Protein AF-A0A9E4BWR8-F1 (afdb_monomer)

Secondary structure (DSSP, 8-state):
-PPPP-------HHHHHHHHHHT----------TT----EEEE-TT--EEEES---S----------PPPSS---SGGGSSEEEEEEEEEETTEEEEEEEEE--TTSHHHHTTSS-SSS--EEEEEEESSSSS-B------S-BTTB--SB-B-SS-EEEEEE-TT--STTSEEEEEEEEEEEETTEEE-HHHHHHHHHHHHHHGGG------EEEEEEEEEEEESSSSB-EE-SS-SB-SSS---S----EEETTTTEEE-

pLDDT: mean 75.15, std 17.1, range [26.91, 95.94]

Foldseek 3Di:
DDDDDDDDDDDDPVVVVVVVVVPCPDDDDDPDCVVPDCFDWDADPVGDIDTGNHDPPDDDDDDDDDDDDDLDDDDDPQQQADKAWLEWDDDPQKIKTWIFHADDCPDPCVVVVQFDNDDSTFTFMWMDRPSRDTDGDAPQPDDGPNGSGGTQPDPFPFNYKDQDPPDDLFQRIKTKGKDKFKDKPNHTDDPVVVVVLVVVDVVCPPPDPPPIDIDIWMFMWMWGGNVSRHTDTDPDTPDTDPDDDDDRDYWDQDPVVRDIDD

Nearest PDB structures (foldseek):
  5nop-assembly1_A  TM=3.670E-01  e=1.674E-01  Mojiang virus
  5nop-assembly2_B  TM=3.307E-01  e=2.492E-01  Mojiang virus
  7z31-assembly1_M  TM=2.934E-01  e=3.811E+00  Saccharomyces cerevisiae S288C

Radius of gyration: 27.66 Å; Cα contacts (8 Å, |Δi|>4): 410; chains: 1; bounding box: 60×70×76 Å

Solvent-accessible surface area (backbone atoms only — not comparable to full-atom values): 16259 Å² total; per-residue (Å²): 135,86,86,85,89,86,83,85,82,84,80,69,70,74,63,57,53,55,57,54,66,74,63,68,69,88,76,81,85,86,89,71,65,84,89,60,72,71,43,50,74,49,66,52,98,88,67,55,72,48,76,42,68,55,80,76,92,82,73,93,74,86,78,81,82,77,89,70,80,72,63,74,72,78,86,52,79,82,39,72,28,54,78,44,71,50,19,76,45,79,57,92,74,32,36,40,32,42,29,35,20,33,54,34,70,82,39,70,60,34,67,72,63,79,39,64,66,72,61,87,59,43,42,31,49,34,35,17,73,79,71,56,60,74,47,68,59,74,62,64,64,34,76,53,97,94,36,37,49,31,29,34,63,52,98,60,66,54,40,20,57,34,75,43,94,84,41,50,75,67,37,26,18,38,34,36,23,73,51,65,52,36,25,50,72,88,39,83,47,55,72,65,60,51,52,53,53,50,52,52,43,65,75,43,42,99,81,42,87,71,90,64,53,73,48,73,45,60,28,33,36,39,32,32,9,49,81,73,46,58,64,50,69,53,94,60,63,80,42,66,64,95,68,84,88,72,84,88,60,56,66,46,76,40,79,89,81,71,40,77,48,110

Sequence (262 aa):
MPFELGTTLAFNEDEEKRQMDELQAKTLPALDWHGIWPGYVSHDDEGLYFPQDLPTGIRLAVQQAECSDPVMARQKRWEAGNIHYPSLVKEGDRYRLWYCCFADPEDPWVKAGHVPGKVPGLWCYAESGDGFHWERPELGRVEYDGSKDNKVGSSYGYMNVMRDPNGSDEERYKAIGITAKFEVDGQPVSRAEVLELRAKREAAGDAGEIGANITSQVVVTAGVSADGYSWTHLPEPIMAPPFLLDTQNILTYDADSGKYVI

Mean predicted aligned error: 14.56 Å

Structure (mmCIF, N/CA/C/O backbone):
data_AF-A0A9E4BWR8-F1
#
_entry.id   AF-A0A9E4BWR8-F1
#
loop_
_atom_site.group_PDB
_atom_site.id
_atom_site.type_symbol
_atom_site.label_atom_id
_atom_site.label_alt_id
_atom_site.label_comp_id
_atom_site.label_asym_id
_atom_site.label_entity_id
_atom_site.label_seq_id
_atom_site.pdbx_PDB_ins_code
_atom_site.Cartn_x
_atom_site.Cartn_y
_atom_site.Cartn_z
_atom_site.occupancy
_atom_site.B_iso_or_equiv
_atom_site.auth_seq_id
_atom_site.auth_comp_id
_atom_site.auth_asym_id
_atom_site.auth_atom_id
_atom_site.pdbx_PDB_model_num
ATOM 1 N N . MET A 1 1 ? -2.394 -47.044 -46.360 1.00 32.66 1 MET A N 1
ATOM 2 C CA . MET A 1 1 ? -3.459 -47.513 -45.452 1.00 32.66 1 MET A CA 1
ATOM 3 C C . MET A 1 1 ? -3.487 -46.580 -44.252 1.00 32.66 1 MET A C 1
ATOM 5 O O . MET A 1 1 ? -2.445 -46.475 -43.615 1.00 32.66 1 MET A O 1
ATOM 9 N N . PRO A 1 2 ? -4.580 -45.843 -43.999 1.00 31.80 2 PRO A N 1
ATOM 10 C CA . PRO A 1 2 ? -4.745 -45.058 -42.779 1.00 31.80 2 PRO A CA 1
ATOM 11 C C . PRO A 1 2 ? -5.338 -45.927 -41.655 1.00 31.80 2 PRO A C 1
ATOM 13 O O . PRO A 1 2 ? -6.116 -46.837 -41.925 1.00 31.80 2 PRO A O 1
ATOM 16 N N . PHE A 1 3 ? -4.936 -45.657 -40.412 1.00 26.91 3 PHE A N 1
ATOM 17 C CA . PHE A 1 3 ? -5.485 -46.271 -39.199 1.00 26.91 3 PHE A CA 1
ATOM 18 C C . PHE A 1 3 ? -6.683 -45.444 -38.705 1.00 26.91 3 PHE A C 1
ATOM 20 O O . PHE A 1 3 ? -6.554 -44.233 -38.532 1.00 26.91 3 PHE A O 1
ATOM 27 N N . GLU A 1 4 ? -7.826 -46.096 -38.479 1.00 28.81 4 GLU A N 1
ATOM 28 C CA . GLU A 1 4 ? -9.010 -45.515 -37.835 1.00 28.81 4 GLU A CA 1
ATOM 29 C C . GLU A 1 4 ? -8.928 -45.639 -36.303 1.00 28.81 4 GLU A C 1
ATOM 31 O O . GLU A 1 4 ? -8.517 -46.666 -35.762 1.00 28.81 4 GLU A O 1
ATOM 36 N N . LEU A 1 5 ? -9.353 -44.577 -35.616 1.00 36.59 5 LEU A N 1
ATOM 37 C CA . LEU A 1 5 ? -9.656 -44.527 -34.185 1.00 36.59 5 LEU A CA 1
ATOM 38 C C . LEU A 1 5 ? -11.128 -44.903 -33.979 1.00 36.59 5 LEU A C 1
ATOM 40 O O . LEU A 1 5 ? -11.997 -44.328 -34.631 1.00 36.59 5 LEU A O 1
ATOM 44 N N . GLY A 1 6 ? -11.425 -45.789 -33.029 1.00 30.86 6 GLY A N 1
ATOM 45 C CA . GLY A 1 6 ? -12.809 -46.044 -32.641 1.00 30.86 6 GLY A CA 1
ATOM 46 C C . GLY A 1 6 ? -12.955 -46.852 -31.361 1.00 30.86 6 GLY A C 1
ATOM 47 O O . GLY A 1 6 ? -12.858 -48.073 -31.396 1.00 30.86 6 GLY A O 1
ATOM 48 N N . THR A 1 7 ? -13.249 -46.180 -30.244 1.00 32.38 7 THR A N 1
ATOM 49 C CA . THR A 1 7 ? -14.319 -46.582 -29.308 1.00 32.38 7 THR A CA 1
ATOM 50 C C . THR A 1 7 ? -14.601 -45.443 -28.323 1.00 32.38 7 THR A C 1
ATOM 52 O O . THR A 1 7 ? -13.771 -45.110 -27.483 1.00 32.38 7 THR A O 1
ATOM 55 N N . THR A 1 8 ? -15.780 -44.832 -28.441 1.00 34.94 8 THR A N 1
ATOM 56 C CA . THR A 1 8 ? -16.311 -43.845 -27.492 1.00 34.94 8 THR A CA 1
ATO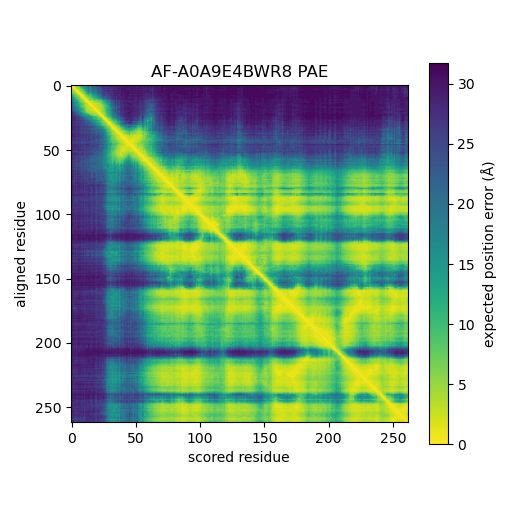M 57 C C . THR A 1 8 ? -17.045 -44.599 -26.382 1.00 34.94 8 THR A C 1
ATOM 59 O O . THR A 1 8 ? -18.037 -45.271 -26.657 1.00 34.94 8 THR A O 1
ATOM 62 N N . LEU A 1 9 ? -16.566 -44.508 -25.139 1.00 35.50 9 LEU A N 1
ATOM 63 C CA . LEU A 1 9 ? -17.342 -44.872 -23.950 1.00 35.50 9 LEU A CA 1
ATOM 64 C C . LEU A 1 9 ? -18.286 -43.703 -23.642 1.00 35.50 9 LEU A C 1
ATOM 66 O O . LEU A 1 9 ? -17.828 -42.599 -23.361 1.00 35.50 9 LEU A O 1
ATOM 70 N N . ALA A 1 10 ? -19.595 -43.928 -23.756 1.00 39.56 10 ALA A N 1
ATOM 71 C CA . 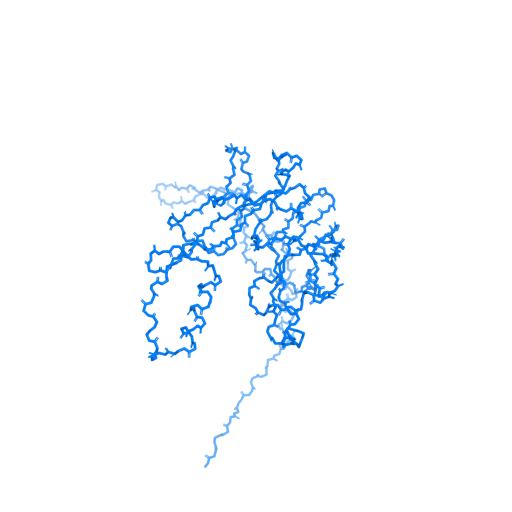ALA A 1 10 ? -20.602 -42.957 -23.346 1.00 39.56 10 ALA A CA 1
ATOM 72 C C . ALA A 1 10 ? -20.732 -42.977 -21.814 1.00 39.56 10 ALA A C 1
ATOM 74 O O . ALA A 1 10 ? -21.011 -44.026 -21.232 1.00 39.56 10 ALA A O 1
ATOM 75 N N . PHE A 1 11 ? -20.510 -41.826 -21.181 1.00 41.00 11 PHE A N 1
ATOM 76 C CA . PHE A 1 11 ? -20.723 -41.597 -19.753 1.00 41.00 11 PHE A CA 1
ATOM 77 C C . PHE A 1 11 ? -22.192 -41.210 -19.519 1.00 41.00 11 PHE A C 1
ATOM 79 O O . PHE A 1 11 ? -22.741 -40.407 -20.272 1.00 41.00 11 PHE A O 1
ATOM 86 N N . ASN A 1 12 ? -22.842 -41.812 -18.519 1.00 49.03 12 ASN A N 1
ATOM 87 C CA . ASN A 1 12 ? -24.249 -41.571 -18.188 1.00 49.03 12 ASN A CA 1
ATOM 88 C C . ASN A 1 12 ? -24.349 -40.581 -17.012 1.00 49.03 12 ASN A C 1
ATOM 90 O O . ASN A 1 12 ? -24.257 -40.979 -15.853 1.00 49.03 12 ASN A O 1
ATOM 94 N N . GLU A 1 13 ? -24.501 -39.294 -17.326 1.00 51.03 13 GLU A N 1
ATOM 95 C CA . GLU A 1 13 ? -24.466 -38.164 -16.376 1.00 51.03 13 GLU A CA 1
ATOM 96 C C . GLU A 1 13 ? -25.600 -38.183 -15.329 1.00 51.03 13 GLU A C 1
ATOM 98 O O . GLU A 1 13 ? -25.461 -37.619 -14.242 1.00 51.03 13 GLU A O 1
ATOM 103 N N . ASP A 1 14 ? -26.716 -38.858 -15.614 1.00 54.72 14 ASP A N 1
ATOM 104 C CA . ASP A 1 14 ? -27.899 -38.846 -14.744 1.00 54.72 14 ASP A CA 1
ATOM 105 C C . ASP A 1 14 ? -27.737 -39.712 -13.480 1.00 54.72 14 ASP A C 1
ATOM 107 O O . ASP A 1 14 ? -28.388 -39.467 -12.459 1.00 54.72 14 ASP A O 1
ATOM 111 N N . GLU A 1 15 ? -26.851 -40.710 -13.513 1.00 47.50 15 GLU A N 1
ATOM 112 C CA . GLU A 1 15 ? -26.646 -41.642 -12.397 1.00 47.50 15 GLU A CA 1
ATOM 113 C C . GLU A 1 15 ? -25.671 -41.086 -11.342 1.00 47.50 15 GLU A C 1
ATOM 115 O O . GLU A 1 15 ? -25.886 -41.273 -10.141 1.00 47.50 15 GLU A O 1
ATOM 120 N N . GLU A 1 16 ? -24.675 -40.296 -11.760 1.00 53.94 16 GLU A N 1
ATOM 121 C CA . GLU A 1 16 ? -23.784 -39.556 -10.850 1.00 53.94 16 GLU A CA 1
ATOM 122 C C . GLU A 1 16 ? -24.519 -38.430 -10.118 1.00 53.94 16 GLU A C 1
ATOM 124 O O . GLU A 1 16 ? -24.315 -38.220 -8.919 1.00 53.94 16 GLU A O 1
ATOM 129 N N . LYS A 1 17 ? -25.426 -37.733 -10.812 1.00 51.09 17 LYS A N 1
ATOM 130 C CA . LYS A 1 17 ? -26.176 -36.613 -10.233 1.00 51.09 17 LYS A CA 1
ATOM 131 C C . LYS A 1 17 ? -27.045 -37.055 -9.054 1.00 51.09 17 LYS A C 1
ATOM 133 O O . LYS A 1 17 ? -27.102 -36.381 -8.030 1.00 51.09 17 LYS A O 1
ATOM 138 N N . ARG A 1 18 ? -27.649 -38.242 -9.160 1.00 50.62 18 ARG A N 1
ATOM 139 C CA . ARG A 1 18 ? -28.469 -38.830 -8.095 1.00 50.62 18 ARG A CA 1
ATOM 140 C C . ARG A 1 18 ? -27.644 -39.285 -6.884 1.00 50.62 18 ARG A C 1
ATOM 142 O O . ARG A 1 18 ? -28.099 -39.112 -5.758 1.00 50.62 18 ARG A O 1
ATOM 149 N N . GLN A 1 19 ? -26.435 -39.819 -7.090 1.00 47.84 19 GLN A N 1
ATOM 150 C CA . GLN A 1 19 ? -25.522 -40.154 -5.984 1.00 47.84 19 GLN A CA 1
ATOM 151 C C . GLN A 1 19 ? -24.993 -38.905 -5.265 1.00 47.84 19 GLN A C 1
ATOM 153 O O . GLN A 1 19 ? -24.798 -38.931 -4.050 1.00 47.84 19 GLN A O 1
ATOM 158 N N . MET A 1 20 ? -24.782 -37.807 -5.995 1.00 47.81 20 MET A N 1
ATOM 159 C CA . MET A 1 20 ? -24.308 -36.540 -5.430 1.00 47.81 20 MET A CA 1
ATOM 160 C C . MET A 1 20 ? -25.365 -35.852 -4.555 1.00 47.81 20 MET A C 1
ATOM 162 O O . MET A 1 20 ? -25.023 -35.353 -3.480 1.00 47.81 20 MET A O 1
ATOM 166 N N . ASP A 1 21 ? -26.637 -35.885 -4.961 1.00 50.00 21 ASP A N 1
ATOM 167 C CA . ASP A 1 21 ? -27.742 -35.288 -4.196 1.00 50.00 21 ASP A CA 1
ATOM 168 C C . ASP A 1 21 ? -28.036 -36.057 -2.890 1.00 50.00 21 ASP A C 1
ATOM 170 O O . ASP A 1 21 ? -28.370 -35.450 -1.871 1.00 50.00 21 ASP A O 1
ATOM 174 N N . GLU A 1 22 ? -27.844 -37.384 -2.869 1.00 46.56 22 GLU A N 1
ATOM 175 C CA . GLU A 1 22 ? -28.005 -38.208 -1.657 1.00 46.56 22 GLU A CA 1
ATOM 176 C C . GLU A 1 22 ? -26.854 -38.024 -0.635 1.00 46.56 22 GLU A C 1
ATOM 178 O O . GLU A 1 22 ? -27.023 -38.335 0.546 1.00 46.56 22 GLU A O 1
ATOM 183 N N . LEU A 1 23 ? -25.706 -37.457 -1.039 1.00 46.22 23 LEU A N 1
ATOM 184 C CA . LEU A 1 23 ? -24.519 -37.247 -0.188 1.00 46.22 23 LEU A CA 1
ATOM 185 C C . LEU A 1 23 ? -24.416 -35.847 0.448 1.00 46.22 23 LEU A C 1
ATOM 187 O O . LEU A 1 23 ? -23.525 -35.617 1.273 1.00 46.22 23 LEU A O 1
ATOM 191 N N . GLN A 1 24 ? -25.327 -34.915 0.145 1.00 45.28 24 GLN A N 1
ATOM 192 C CA . GLN A 1 24 ? -25.365 -33.570 0.746 1.00 45.28 24 GLN A CA 1
ATOM 193 C C . GLN A 1 24 ? -25.951 -33.555 2.174 1.00 45.28 24 GLN A C 1
ATOM 195 O O . GLN A 1 24 ? -26.831 -32.764 2.525 1.00 45.28 24 GLN A O 1
ATOM 200 N N . ALA A 1 25 ? -25.423 -34.397 3.062 1.00 47.00 25 ALA A N 1
ATOM 201 C CA . ALA A 1 25 ? -25.605 -34.204 4.494 1.00 47.00 25 ALA A CA 1
ATOM 202 C C . ALA A 1 25 ? -24.844 -32.936 4.928 1.00 47.00 25 ALA A C 1
ATOM 204 O O . ALA A 1 25 ? -23.610 -32.886 4.907 1.00 47.00 25 ALA A O 1
ATOM 205 N N . LYS A 1 26 ? -25.611 -31.897 5.293 1.00 46.62 26 LYS A N 1
ATOM 206 C CA . LYS A 1 26 ? -25.170 -30.592 5.820 1.00 46.62 26 LYS A CA 1
ATOM 207 C C . LYS A 1 26 ? -23.859 -30.689 6.600 1.00 46.62 26 LYS A C 1
ATOM 209 O O . LYS A 1 26 ? -23.824 -31.244 7.694 1.00 46.62 26 LYS A O 1
ATOM 214 N N . THR A 1 27 ? -22.792 -30.103 6.069 1.00 48.22 27 THR A N 1
ATOM 215 C CA . THR A 1 27 ? -21.549 -29.900 6.820 1.00 48.22 27 THR A CA 1
ATOM 216 C C . THR A 1 27 ? -21.141 -28.434 6.686 1.00 48.22 27 THR A C 1
ATOM 218 O O . THR A 1 27 ? -21.017 -27.932 5.573 1.00 48.22 27 THR A O 1
ATOM 221 N N . LEU A 1 28 ? -20.997 -27.737 7.817 1.00 49.31 28 LEU A N 1
ATOM 222 C CA . LEU A 1 28 ? -20.503 -26.355 7.900 1.00 49.31 28 LEU A CA 1
ATOM 223 C C . LEU A 1 28 ? -18.958 -26.357 7.949 1.00 49.31 28 LEU A C 1
ATOM 225 O O . LEU A 1 28 ? -18.390 -27.329 8.452 1.00 49.31 28 LEU A O 1
ATOM 229 N N . PRO A 1 29 ? -18.265 -25.313 7.453 1.00 50.38 29 PRO A N 1
ATOM 230 C CA . PRO A 1 29 ? -16.804 -25.253 7.486 1.00 50.38 29 PRO A CA 1
ATOM 231 C C . PRO A 1 29 ? -16.249 -25.069 8.904 1.00 50.38 29 PRO A C 1
ATOM 233 O O . PRO A 1 29 ? -16.742 -24.251 9.679 1.00 50.38 29 PRO A O 1
ATOM 236 N N . ALA A 1 30 ? -15.173 -25.800 9.204 1.00 48.00 30 ALA A N 1
ATOM 237 C CA . ALA A 1 30 ? -14.312 -25.569 10.358 1.00 48.00 30 ALA A CA 1
ATOM 238 C C . ALA A 1 30 ? -13.304 -24.460 10.007 1.00 48.00 30 ALA A C 1
ATOM 240 O O . ALA A 1 30 ? -12.476 -24.651 9.119 1.00 48.00 30 ALA A O 1
ATOM 241 N N . LEU A 1 31 ? -13.413 -23.299 10.661 1.00 52.28 31 LEU A N 1
ATOM 242 C CA . LEU A 1 31 ? -12.597 -22.109 10.374 1.00 52.28 31 LEU A CA 1
ATOM 243 C C . LEU A 1 31 ? -11.469 -21.889 11.401 1.00 52.28 31 LEU A C 1
ATOM 245 O O . LEU A 1 31 ? -10.575 -21.092 11.143 1.00 52.28 31 LEU A O 1
ATOM 249 N N . ASP A 1 32 ? -11.479 -22.588 12.543 1.00 53.25 32 ASP A N 1
ATOM 250 C CA . ASP A 1 32 ? -10.487 -22.389 13.606 1.00 53.25 32 ASP A CA 1
ATOM 251 C C . ASP A 1 32 ? -10.395 -23.606 14.558 1.00 53.25 32 ASP A C 1
ATOM 253 O O . ASP A 1 32 ? -11.397 -24.280 14.807 1.00 53.25 32 ASP A O 1
ATOM 257 N N . TRP A 1 33 ? -9.200 -23.884 15.098 1.00 55.25 33 TRP A N 1
ATOM 258 C CA . TRP A 1 33 ? -8.978 -24.815 16.223 1.00 55.25 33 TRP A CA 1
ATOM 259 C C . TRP A 1 33 ? -9.023 -24.071 17.572 1.00 55.25 33 TRP A C 1
ATOM 261 O O . TRP A 1 33 ? -8.978 -24.682 18.638 1.00 55.25 33 TRP A O 1
ATOM 271 N N . HIS A 1 34 ? -9.123 -22.743 17.578 1.00 45.53 34 HIS A N 1
ATOM 272 C CA . HIS A 1 34 ? -9.255 -21.976 18.805 1.00 45.53 34 HIS A CA 1
ATOM 273 C C . HIS A 1 34 ? -10.536 -22.383 19.553 1.00 45.53 34 HIS A C 1
ATOM 275 O O . HIS A 1 34 ? -11.655 -22.194 19.083 1.00 45.53 34 HIS A O 1
ATOM 281 N N . GLY A 1 35 ? -10.362 -23.010 20.721 1.00 54.31 35 GLY A N 1
ATOM 282 C CA . GLY A 1 35 ? -11.461 -23.543 21.531 1.00 54.31 35 GLY A CA 1
ATOM 283 C C . GLY A 1 35 ? -11.847 -24.999 21.241 1.00 54.31 35 GLY A C 1
ATOM 284 O O . GLY A 1 35 ? -12.687 -25.538 21.959 1.00 54.31 35 GLY A O 1
ATOM 285 N N . ILE A 1 36 ? -11.226 -25.671 20.263 1.00 59.94 36 ILE A N 1
ATOM 286 C CA . ILE A 1 36 ? -11.397 -27.118 20.078 1.00 59.94 36 ILE A CA 1
ATOM 287 C C . ILE A 1 36 ? -10.402 -27.859 20.973 1.00 59.94 36 ILE A C 1
ATOM 289 O O . ILE A 1 36 ? -9.197 -27.859 20.732 1.00 59.94 36 ILE A O 1
ATOM 293 N N . TRP A 1 37 ? -10.923 -28.515 22.010 1.00 62.09 37 TRP A N 1
ATOM 294 C CA . TRP A 1 37 ? -10.176 -29.480 22.813 1.00 62.09 37 TRP A CA 1
ATOM 295 C C . TRP A 1 37 ? -9.933 -30.730 21.953 1.00 62.09 37 TRP A C 1
ATOM 297 O O . TRP A 1 37 ? -10.896 -31.424 21.628 1.00 62.09 37 TRP A O 1
ATOM 307 N N . PRO A 1 38 ? -8.689 -31.036 21.540 1.00 64.62 38 PRO A N 1
ATOM 308 C CA . PRO A 1 38 ? -8.414 -32.163 20.645 1.00 64.62 38 PRO A CA 1
ATOM 309 C C . PRO A 1 38 ? -8.537 -33.525 21.343 1.00 64.62 38 PRO A C 1
ATOM 311 O O . PRO A 1 38 ? -8.259 -34.548 20.724 1.00 64.62 38 PRO A O 1
ATOM 314 N N . GLY A 1 39 ? -8.926 -33.533 22.620 1.00 76.62 39 GLY A N 1
ATOM 315 C CA . GLY A 1 39 ? -8.869 -34.690 23.492 1.00 76.62 39 GLY A CA 1
ATOM 316 C C . GLY A 1 39 ? -7.469 -34.937 24.045 1.00 76.62 39 GLY A C 1
ATOM 317 O O . GLY A 1 39 ? -6.518 -34.195 23.800 1.00 76.62 39 GLY A O 1
ATOM 318 N N . TYR A 1 40 ? -7.358 -36.002 24.821 1.00 78.56 40 TYR A N 1
ATOM 319 C CA . TYR A 1 40 ? -6.137 -36.515 25.417 1.00 78.56 40 TYR A CA 1
ATOM 320 C C . TYR A 1 40 ? -6.023 -38.005 25.090 1.00 78.56 40 TYR A C 1
ATOM 322 O O . TYR A 1 40 ? -7.033 -38.694 24.970 1.00 78.56 40 TYR A O 1
ATOM 330 N N . VAL A 1 41 ? -4.804 -38.515 24.937 1.00 83.75 41 VAL A N 1
ATOM 331 C CA . VAL A 1 41 ? -4.559 -39.953 24.775 1.00 83.75 41 VAL A CA 1
ATOM 332 C C . VAL A 1 41 ? -3.497 -40.369 25.782 1.00 83.75 41 VAL A C 1
ATOM 334 O O . VAL A 1 41 ? -2.381 -39.851 25.745 1.00 83.75 41 VAL A O 1
ATOM 337 N N . SER A 1 42 ? -3.830 -41.307 26.666 1.00 83.94 42 SER A N 1
ATOM 338 C CA . SER A 1 42 ? -2.859 -42.017 27.509 1.00 83.94 42 SER A CA 1
ATOM 339 C C . SER A 1 42 ? -2.616 -43.430 26.995 1.00 83.94 42 SER A C 1
ATOM 341 O O . SER A 1 42 ? -3.382 -43.942 26.184 1.00 83.94 42 SER A O 1
ATOM 343 N N . HIS A 1 43 ? -1.542 -44.055 27.475 1.00 89.75 43 HIS A N 1
ATOM 344 C CA . HIS A 1 43 ? -1.224 -45.458 27.227 1.00 89.75 43 HIS A CA 1
ATOM 345 C C . HIS A 1 43 ? -0.894 -46.141 28.557 1.00 89.75 43 HIS A C 1
ATOM 347 O O . HIS A 1 43 ? -0.395 -45.471 29.465 1.00 89.75 43 HIS A O 1
ATOM 353 N N . ASP A 1 44 ? -1.161 -47.439 28.673 1.00 89.00 44 ASP A N 1
ATOM 354 C CA . ASP A 1 44 ? -0.604 -48.268 29.747 1.00 89.00 44 ASP A CA 1
ATOM 355 C C . ASP A 1 44 ? 0.730 -48.920 29.343 1.00 89.00 44 ASP A C 1
ATOM 357 O O . ASP A 1 44 ? 1.211 -48.774 28.214 1.00 89.00 44 ASP A O 1
ATOM 361 N N . ASP A 1 45 ? 1.338 -49.639 30.288 1.00 88.44 45 ASP A N 1
ATOM 362 C CA . ASP A 1 45 ? 2.632 -50.310 30.117 1.00 88.44 45 ASP A CA 1
ATOM 363 C C . ASP A 1 45 ? 2.588 -51.468 29.097 1.00 88.44 45 ASP A C 1
ATOM 365 O O . ASP A 1 45 ? 3.633 -51.937 28.642 1.00 88.44 45 ASP A O 1
ATOM 369 N N . GLU A 1 46 ? 1.390 -51.922 28.715 1.00 90.19 46 GLU A N 1
ATOM 370 C CA . GLU A 1 46 ? 1.154 -52.957 27.701 1.00 90.19 46 GLU A CA 1
ATOM 371 C C . GLU A 1 46 ? 0.903 -52.346 26.307 1.00 90.19 46 GLU A C 1
ATOM 373 O O . GLU A 1 46 ? 0.797 -53.067 25.312 1.00 90.19 46 GLU A O 1
ATOM 378 N N . GLY A 1 47 ? 0.873 -51.010 26.214 1.00 83.88 47 GLY A N 1
ATOM 379 C CA . GLY A 1 47 ? 0.691 -50.256 24.978 1.00 83.88 47 GLY A CA 1
ATOM 380 C C . GLY A 1 47 ? -0.770 -50.068 24.568 1.00 83.88 47 GLY A C 1
ATOM 381 O O . GLY A 1 47 ? -1.027 -49.625 23.445 1.00 83.88 47 GLY A O 1
ATOM 382 N N . LEU A 1 48 ? -1.731 -50.379 25.443 1.00 86.56 48 LEU A N 1
ATOM 383 C CA . LEU A 1 48 ? -3.139 -50.096 25.192 1.00 86.56 48 LEU A CA 1
ATOM 384 C C . LEU A 1 48 ? -3.385 -48.596 25.366 1.00 86.56 48 LEU A C 1
ATOM 386 O O . LEU A 1 48 ? -3.001 -48.012 26.378 1.00 86.56 48 LEU A O 1
ATOM 390 N N . TYR A 1 49 ? -4.013 -47.960 24.375 1.00 86.56 49 TYR A N 1
ATOM 391 C CA . TYR A 1 49 ? -4.289 -46.525 24.415 1.00 86.56 49 TYR A CA 1
ATOM 392 C C . TYR A 1 49 ? -5.708 -46.223 24.913 1.00 86.56 49 TYR A C 1
ATOM 394 O O . TYR A 1 49 ? -6.665 -46.928 24.587 1.00 86.56 49 TYR A O 1
ATOM 402 N N . PHE A 1 50 ? -5.847 -45.126 25.658 1.00 83.38 50 PHE A N 1
ATOM 403 C CA . PHE A 1 50 ? -7.102 -44.636 26.223 1.00 83.38 50 PHE A CA 1
ATOM 404 C C . PHE A 1 50 ? -7.354 -43.207 25.735 1.00 83.38 50 PHE A C 1
ATOM 406 O O . PHE A 1 50 ? -6.734 -42.260 26.228 1.00 83.38 50 PHE A O 1
ATOM 413 N N . PRO A 1 51 ? -8.239 -43.024 24.744 1.00 82.81 51 PRO A N 1
ATOM 414 C CA . PRO A 1 51 ? -8.623 -41.701 24.296 1.00 82.81 51 PRO A CA 1
ATOM 415 C C . PRO A 1 51 ? -9.657 -41.091 25.250 1.00 82.81 51 PRO A C 1
ATOM 417 O O . PRO A 1 51 ? -10.638 -41.736 25.617 1.00 82.81 51 PRO A O 1
ATOM 420 N N . GLN A 1 52 ? -9.476 -39.825 25.603 1.00 79.94 52 GLN A N 1
ATOM 421 C CA . GLN A 1 52 ? -10.430 -39.020 26.353 1.00 79.94 52 GLN A CA 1
ATOM 422 C C . GLN A 1 52 ? -10.783 -37.788 25.525 1.00 79.94 52 GLN A C 1
ATOM 424 O O . GLN A 1 52 ? -9.900 -37.042 25.120 1.00 79.94 52 GLN A O 1
ATOM 429 N N . ASP A 1 53 ? -12.070 -37.583 25.254 1.00 80.12 53 ASP A N 1
ATOM 430 C CA . ASP A 1 53 ? -12.586 -36.429 24.504 1.00 80.12 53 ASP A CA 1
ATOM 431 C C . ASP A 1 53 ? -11.978 -36.241 23.098 1.00 80.12 53 ASP A C 1
ATOM 433 O O . ASP A 1 53 ? -11.973 -35.129 22.571 1.00 80.12 53 ASP A O 1
ATOM 437 N N . LEU A 1 54 ? -11.472 -37.312 22.464 1.00 75.31 54 LEU A N 1
ATOM 438 C CA . LEU A 1 54 ? -11.061 -37.248 21.058 1.00 75.31 54 LEU A CA 1
ATOM 439 C C . LEU A 1 54 ? -12.294 -36.954 20.190 1.00 75.31 54 LEU A C 1
ATOM 441 O O . LEU A 1 54 ? -13.259 -37.729 20.224 1.00 75.31 54 LEU A O 1
ATOM 445 N N . PRO A 1 55 ? -12.284 -35.894 19.368 1.00 72.44 55 PRO A N 1
ATOM 446 C CA . PRO A 1 55 ? -13.373 -35.665 18.441 1.00 72.44 55 PRO A CA 1
ATOM 447 C C . PRO A 1 55 ? -13.400 -36.781 17.389 1.00 72.44 55 PRO A C 1
ATOM 449 O O . PRO A 1 55 ? -12.397 -37.092 16.747 1.00 72.44 55 PRO A O 1
ATOM 452 N N . THR A 1 56 ? -14.567 -37.392 17.201 1.00 72.88 56 THR A N 1
ATOM 453 C CA . THR A 1 56 ? -14.799 -38.442 16.200 1.00 72.88 56 THR A CA 1
ATOM 454 C C . THR A 1 56 ? -15.724 -37.919 15.101 1.00 72.88 56 THR A C 1
ATOM 456 O O . THR A 1 56 ? -16.524 -37.014 15.328 1.00 72.88 56 THR A O 1
ATOM 459 N N . GLY A 1 57 ? -15.598 -38.444 13.878 1.00 71.50 57 GLY A N 1
ATOM 460 C CA . GLY A 1 57 ? -16.439 -38.026 12.747 1.00 71.50 57 GLY A CA 1
ATOM 461 C C . GLY A 1 57 ? -16.047 -36.700 12.075 1.00 71.50 57 GLY A C 1
ATOM 462 O O . GLY A 1 57 ? -16.805 -36.202 11.245 1.00 71.50 57 GLY A O 1
ATOM 463 N N . ILE A 1 58 ? -14.874 -36.132 12.384 1.00 68.81 58 ILE A N 1
ATOM 464 C CA . ILE A 1 58 ? -14.325 -34.986 11.642 1.00 68.81 58 ILE A CA 1
ATOM 465 C C . ILE A 1 58 ? -13.818 -35.461 10.275 1.00 68.81 58 ILE A C 1
ATOM 467 O O . ILE A 1 58 ? -13.049 -36.417 10.186 1.00 68.81 58 ILE A O 1
ATOM 471 N N . ARG A 1 59 ? -14.205 -34.753 9.210 1.00 64.50 59 ARG A N 1
ATOM 472 C CA . ARG A 1 59 ? -13.661 -34.927 7.858 1.00 64.50 59 ARG A CA 1
ATOM 473 C C . ARG A 1 59 ? -13.167 -33.590 7.321 1.00 64.50 59 ARG A C 1
ATOM 475 O O . ARG A 1 59 ? -13.845 -32.577 7.478 1.00 64.50 59 ARG A O 1
ATOM 482 N N . LEU A 1 60 ? -12.024 -33.599 6.641 1.00 62.31 60 LEU A N 1
ATOM 483 C CA . LEU A 1 60 ? -11.644 -32.486 5.777 1.00 62.31 60 LEU A CA 1
ATOM 484 C C . LEU A 1 60 ? -12.510 -32.555 4.519 1.00 62.31 60 LEU A C 1
ATOM 486 O O . LEU A 1 60 ? -12.642 -33.612 3.902 1.00 62.31 60 LEU A O 1
ATOM 490 N N . ALA A 1 61 ? -13.122 -31.437 4.155 1.00 67.00 61 ALA A N 1
ATOM 491 C CA . ALA A 1 61 ? -13.878 -31.303 2.923 1.00 67.00 61 ALA A CA 1
ATOM 492 C C . ALA A 1 61 ? -13.433 -30.025 2.222 1.00 67.00 61 ALA A C 1
ATOM 494 O O . ALA A 1 61 ? -13.278 -28.984 2.860 1.00 67.00 61 ALA A O 1
ATOM 495 N N . VAL A 1 62 ? -13.233 -30.110 0.911 1.00 74.81 62 VAL A N 1
ATOM 496 C CA . VAL A 1 62 ? -12.985 -28.927 0.091 1.00 74.81 62 VAL A CA 1
ATOM 497 C C . VAL A 1 62 ? -14.289 -28.134 0.023 1.00 74.81 62 VAL A C 1
ATOM 499 O O . VAL A 1 62 ? -15.317 -28.665 -0.396 1.00 74.81 62 VAL A O 1
ATOM 502 N N . GLN A 1 63 ? -14.259 -26.876 0.459 1.00 66.62 63 GLN A N 1
ATOM 503 C CA . GLN A 1 63 ? -15.334 -25.927 0.177 1.00 66.62 63 GLN A CA 1
ATOM 504 C C . GLN A 1 63 ? -15.312 -25.634 -1.324 1.00 66.62 63 GLN A C 1
ATOM 506 O O . GLN A 1 63 ? -14.281 -25.215 -1.854 1.00 66.62 63 GLN A O 1
ATOM 511 N N . GLN A 1 64 ? -16.424 -25.876 -2.016 1.00 75.88 64 GLN A N 1
ATOM 512 C CA . GLN A 1 64 ? -16.546 -25.467 -3.408 1.00 75.88 64 GLN A CA 1
ATOM 513 C C . GLN A 1 64 ? -16.577 -23.939 -3.446 1.00 75.88 64 GLN A C 1
ATOM 515 O O . GLN A 1 64 ? -17.483 -23.322 -2.893 1.00 75.88 64 GLN A O 1
ATOM 520 N N . ALA A 1 65 ? -15.555 -23.335 -4.050 1.00 79.88 65 ALA A N 1
ATOM 521 C CA . ALA A 1 65 ? -15.524 -21.896 -4.237 1.00 79.88 65 ALA A CA 1
ATOM 522 C C . ALA A 1 65 ? -16.622 -21.490 -5.225 1.00 79.88 65 ALA A C 1
ATOM 524 O O . ALA A 1 65 ? -16.740 -22.070 -6.307 1.00 79.88 65 ALA A O 1
ATOM 525 N N . GLU A 1 66 ? -17.398 -20.476 -4.864 1.00 83.94 66 GLU A N 1
ATOM 526 C CA . GLU A 1 66 ? -18.264 -19.781 -5.807 1.00 83.94 66 GLU A CA 1
ATOM 527 C C . GLU A 1 66 ? -17.479 -18.627 -6.428 1.00 83.94 66 GLU A C 1
ATOM 529 O O . GLU A 1 66 ? -16.792 -17.871 -5.737 1.00 83.94 66 GLU A O 1
ATOM 534 N N . CYS A 1 67 ? -17.550 -18.503 -7.752 1.00 86.69 67 CYS A N 1
ATOM 535 C CA . CYS A 1 67 ? -16.981 -17.356 -8.442 1.00 86.69 67 CYS A CA 1
ATOM 536 C C . CYS A 1 67 ? -17.951 -16.182 -8.293 1.00 86.69 67 CYS A C 1
ATOM 538 O O . CYS A 1 67 ? -19.035 -16.201 -8.874 1.00 86.69 67 CYS A O 1
ATOM 540 N N . SER A 1 68 ? -17.578 -15.188 -7.488 1.00 84.38 68 SER A N 1
ATOM 541 C CA . SER A 1 68 ? -18.319 -13.933 -7.387 1.00 84.38 68 SER A CA 1
ATOM 542 C C . SER A 1 68 ? -17.950 -12.983 -8.525 1.00 84.38 68 SER A C 1
ATOM 544 O O . SER A 1 68 ? -16.897 -13.119 -9.156 1.00 84.38 68 SER A O 1
ATOM 546 N N . ASP A 1 69 ? -18.764 -11.945 -8.709 1.00 86.88 69 ASP A N 1
ATOM 547 C CA . ASP A 1 69 ? -18.328 -10.767 -9.453 1.00 86.88 69 ASP A CA 1
ATOM 548 C C . ASP A 1 69 ? -17.057 -10.162 -8.817 1.00 86.88 69 ASP A C 1
ATOM 550 O O . ASP A 1 69 ? -16.821 -10.325 -7.609 1.00 86.88 69 ASP A O 1
ATOM 554 N N . PRO A 1 70 ? -16.218 -9.454 -9.598 1.00 85.19 70 PRO A N 1
ATOM 555 C CA . PRO A 1 70 ? -15.054 -8.770 -9.057 1.00 85.19 70 PRO A CA 1
ATOM 556 C C . PRO A 1 70 ? -15.455 -7.760 -7.979 1.00 85.19 70 PRO A C 1
ATOM 558 O O . PRO A 1 70 ? -16.280 -6.882 -8.223 1.00 85.19 70 PRO A O 1
ATOM 561 N N . VAL A 1 71 ? -14.788 -7.819 -6.822 1.00 84.50 71 VAL A N 1
ATOM 562 C CA . VAL A 1 71 ? -14.986 -6.865 -5.712 1.00 84.50 71 VAL A CA 1
ATOM 563 C C . VAL A 1 71 ? -14.746 -5.420 -6.157 1.00 84.50 71 VAL A C 1
ATOM 565 O O . VAL A 1 71 ? -15.373 -4.494 -5.654 1.00 84.50 71 VAL A O 1
ATOM 568 N N . MET A 1 72 ? -13.852 -5.209 -7.127 1.00 85.81 72 MET A N 1
ATOM 569 C CA . MET A 1 72 ? -13.603 -3.895 -7.706 1.00 85.81 72 MET A CA 1
ATOM 570 C C . MET A 1 72 ? -13.329 -4.012 -9.205 1.00 85.81 72 MET A C 1
ATOM 572 O O . MET A 1 72 ? -12.253 -4.430 -9.631 1.00 85.81 72 MET A O 1
ATOM 576 N N . ALA A 1 73 ? -14.311 -3.610 -10.010 1.00 85.81 73 ALA A N 1
ATOM 577 C CA . ALA A 1 73 ? -14.170 -3.485 -11.456 1.00 85.81 73 ALA A CA 1
ATOM 578 C C . ALA A 1 73 ? -13.531 -2.144 -11.855 1.00 85.81 73 ALA A C 1
ATOM 580 O O . ALA A 1 73 ? -13.628 -1.151 -11.128 1.00 85.81 73 ALA A O 1
ATOM 581 N N . ARG A 1 74 ? -12.936 -2.108 -13.052 1.00 84.50 74 ARG A N 1
ATOM 582 C CA . ARG A 1 74 ? -12.449 -0.882 -13.700 1.00 84.50 74 ARG A CA 1
ATOM 583 C C . ARG A 1 74 ? -13.639 0.015 -14.060 1.00 84.50 74 ARG A C 1
ATOM 585 O O . ARG A 1 74 ? -14.544 -0.412 -14.770 1.00 84.50 74 ARG A O 1
ATOM 592 N N . GLN A 1 75 ? -13.632 1.253 -13.587 1.00 84.06 75 GLN A N 1
ATOM 593 C CA . GLN A 1 75 ? -14.653 2.279 -13.826 1.00 84.06 75 GLN A CA 1
ATOM 594 C C . GLN A 1 75 ? -14.070 3.570 -14.411 1.00 84.06 75 GLN A C 1
ATOM 596 O O . GLN A 1 75 ? -14.796 4.370 -15.003 1.00 84.06 75 GLN A O 1
ATOM 601 N N . LYS A 1 76 ? -12.768 3.809 -14.231 1.00 80.25 76 LYS A N 1
ATOM 602 C CA . LYS A 1 76 ? -12.094 5.052 -14.609 1.00 80.25 76 LYS A CA 1
ATOM 603 C C . LYS A 1 76 ? -10.897 4.775 -15.513 1.00 80.25 76 LYS A C 1
ATOM 605 O O . LYS A 1 76 ? -10.290 3.712 -15.466 1.00 80.25 76 LYS A O 1
ATOM 610 N N . ARG A 1 77 ? -10.531 5.756 -16.347 1.00 75.50 77 ARG A N 1
ATOM 611 C CA . ARG A 1 77 ? -9.476 5.600 -17.371 1.00 75.50 77 ARG A CA 1
ATOM 612 C C . ARG A 1 77 ? -8.106 5.263 -16.790 1.00 75.50 77 ARG A C 1
ATOM 614 O O . ARG A 1 77 ? -7.356 4.517 -17.403 1.00 75.50 77 ARG A O 1
ATOM 621 N N . TRP A 1 78 ? -7.792 5.764 -15.599 1.00 74.31 78 TRP A N 1
ATOM 622 C CA . TRP A 1 78 ? -6.540 5.430 -14.920 1.00 74.31 78 TRP A CA 1
ATOM 623 C C . TRP A 1 78 ? -6.462 3.977 -14.433 1.00 74.31 78 TRP A C 1
ATOM 625 O O . TRP A 1 78 ? -5.372 3.506 -14.123 1.00 74.31 78 TRP A O 1
ATOM 635 N N . GLU A 1 79 ? -7.588 3.265 -14.392 1.00 80.25 79 GLU A N 1
ATOM 636 C CA . GLU A 1 79 ? -7.665 1.845 -14.044 1.00 80.25 79 GLU A CA 1
ATOM 637 C C . GLU A 1 79 ? -7.528 0.953 -15.287 1.00 80.25 79 GLU A C 1
ATOM 639 O O . GLU A 1 79 ? -7.865 -0.218 -15.223 1.00 80.25 79 GLU A O 1
ATOM 644 N N . ALA A 1 80 ? -7.074 1.481 -16.433 1.00 72.50 80 ALA A N 1
ATOM 645 C CA . ALA A 1 80 ? -7.046 0.755 -17.706 1.00 72.50 80 ALA A CA 1
ATOM 646 C C . ALA A 1 80 ? -6.300 -0.593 -17.659 1.00 72.50 80 ALA A C 1
ATOM 648 O O . ALA A 1 80 ? -6.676 -1.495 -18.400 1.00 72.50 80 ALA A O 1
ATOM 649 N N . GLY A 1 81 ? -5.320 -0.783 -16.769 1.00 72.75 81 GLY A N 1
ATOM 650 C CA . GLY A 1 81 ? -4.682 -2.090 -16.578 1.00 72.75 81 GLY A CA 1
ATOM 651 C C . GLY A 1 81 ? -5.048 -2.800 -15.275 1.00 72.75 81 GLY A C 1
ATOM 652 O O . GLY A 1 81 ? -6.208 -2.815 -14.867 1.00 72.75 81 GLY A O 1
ATOM 653 N N . ASN A 1 82 ? -4.073 -3.456 -14.646 1.00 75.62 82 ASN A N 1
ATOM 654 C CA . ASN A 1 82 ? -4.326 -4.273 -13.458 1.00 75.62 82 ASN A CA 1
ATOM 655 C C . ASN A 1 82 ? -4.492 -3.397 -12.219 1.00 75.62 82 ASN A C 1
ATOM 657 O O . ASN A 1 82 ? -3.638 -2.553 -11.938 1.00 75.62 82 ASN A O 1
ATOM 661 N N . ILE A 1 83 ? -5.558 -3.648 -11.459 1.00 81.62 83 ILE A N 1
ATOM 662 C CA . ILE A 1 83 ? -5.776 -3.034 -10.152 1.00 81.62 83 ILE A CA 1
ATOM 663 C C . ILE A 1 83 ? -5.170 -3.944 -9.085 1.00 81.62 83 ILE A C 1
ATOM 665 O O . ILE A 1 83 ? -5.469 -5.134 -9.025 1.00 81.62 83 ILE A O 1
ATOM 669 N N . HIS A 1 84 ? -4.321 -3.376 -8.239 1.00 82.38 84 HIS A N 1
ATOM 670 C CA . HIS A 1 84 ? -3.752 -4.037 -7.077 1.00 82.38 84 HIS A CA 1
ATOM 671 C C . HIS A 1 84 ? -4.121 -3.243 -5.824 1.00 82.38 84 HIS A C 1
ATOM 673 O O . HIS A 1 84 ? -4.105 -2.016 -5.842 1.00 82.38 84 HIS A O 1
ATOM 679 N N . TYR A 1 85 ? -4.464 -3.934 -4.740 1.00 78.62 85 TYR A N 1
ATOM 680 C CA . TYR A 1 85 ? -5.059 -3.345 -3.539 1.00 78.62 85 TYR A CA 1
ATOM 681 C C . TYR A 1 85 ? -4.115 -3.473 -2.326 1.00 78.62 85 TYR A C 1
ATOM 683 O O . TYR A 1 85 ? -4.393 -4.254 -1.418 1.00 78.62 85 TYR A O 1
ATOM 691 N N . PRO A 1 86 ? -2.974 -2.758 -2.279 1.00 77.00 86 PRO A N 1
ATOM 692 C CA . PRO A 1 86 ? -1.996 -2.891 -1.205 1.00 77.00 86 PRO A CA 1
ATOM 693 C C . PRO A 1 86 ? -2.544 -2.583 0.191 1.00 77.00 86 PRO A C 1
ATOM 695 O O . PRO A 1 86 ? -1.923 -2.977 1.178 1.00 77.00 86 PRO A O 1
ATOM 698 N N . SER A 1 87 ? -3.638 -1.827 0.346 1.00 89.50 87 SER A N 1
ATOM 699 C CA . SER A 1 87 ? -4.113 -1.473 1.691 1.00 89.50 87 SER A CA 1
ATOM 700 C C . SER A 1 87 ? -5.607 -1.235 1.772 1.00 89.50 87 SER A C 1
ATOM 702 O O . SER A 1 87 ? -6.132 -0.334 1.125 1.00 89.50 87 SER A O 1
ATOM 704 N N . LEU A 1 88 ? -6.253 -1.994 2.655 1.00 91.69 88 LEU A N 1
ATOM 705 C CA . LEU A 1 88 ? -7.636 -1.821 3.070 1.00 91.69 88 LEU A CA 1
ATOM 706 C C . LEU A 1 88 ? -7.667 -1.546 4.575 1.00 91.69 88 LEU A C 1
ATOM 708 O O . LEU A 1 88 ? -7.230 -2.379 5.366 1.00 91.69 88 LEU A O 1
ATOM 712 N N . VAL A 1 89 ? -8.206 -0.397 4.973 1.00 92.75 89 VAL A N 1
ATOM 713 C CA . VAL A 1 89 ? -8.386 -0.022 6.380 1.00 92.75 89 VAL A CA 1
ATOM 714 C C . VAL A 1 89 ? -9.861 0.246 6.632 1.00 92.75 89 VAL A C 1
ATOM 716 O O . VAL A 1 89 ? -10.491 1.009 5.903 1.00 92.75 89 VAL A O 1
ATOM 719 N N . LYS A 1 90 ? -10.418 -0.357 7.684 1.00 93.00 90 LYS A N 1
ATOM 720 C CA . LYS A 1 90 ? -11.755 -0.012 8.173 1.00 93.00 90 LYS A CA 1
ATOM 721 C C . LYS A 1 90 ? -11.641 1.088 9.227 1.00 93.00 90 LYS A C 1
ATOM 723 O O . LYS A 1 90 ? -10.970 0.906 10.239 1.00 93.00 90 LYS A O 1
ATOM 728 N N . GLU A 1 91 ? -12.308 2.212 9.000 1.00 90.88 91 GLU A N 1
ATOM 729 C CA . GLU A 1 91 ? -12.393 3.336 9.929 1.00 90.88 91 GLU A CA 1
ATOM 730 C C . GLU A 1 91 ? -13.869 3.658 10.191 1.00 90.88 91 GLU A C 1
ATOM 732 O O . GLU A 1 91 ? -14.575 4.166 9.322 1.00 90.88 91 GLU A O 1
ATOM 737 N N . GLY A 1 92 ? -14.347 3.338 11.397 1.00 91.50 92 GLY A N 1
ATOM 738 C CA . GLY A 1 92 ? -15.760 3.485 11.741 1.00 91.50 92 GLY A CA 1
ATOM 739 C C . GLY A 1 92 ? -16.657 2.614 10.855 1.00 91.50 92 GLY A C 1
ATOM 740 O O . GLY A 1 92 ? -16.518 1.388 10.822 1.00 91.50 92 GLY A O 1
ATOM 741 N N . ASP A 1 93 ? -17.582 3.258 10.153 1.00 93.06 93 ASP A N 1
ATOM 742 C CA . ASP A 1 93 ? -18.535 2.665 9.213 1.00 93.06 93 ASP A CA 1
ATOM 743 C C . ASP A 1 93 ? -18.033 2.644 7.761 1.00 93.06 93 ASP A C 1
ATOM 745 O O . ASP A 1 93 ? -18.762 2.203 6.875 1.00 93.06 93 ASP A O 1
ATOM 749 N N . ARG A 1 94 ? -16.794 3.085 7.500 1.00 94.62 94 ARG A N 1
ATOM 750 C CA . ARG A 1 94 ? -16.241 3.157 6.143 1.00 94.62 94 ARG A CA 1
ATOM 751 C C . ARG A 1 94 ? -14.988 2.315 5.983 1.00 94.62 94 ARG A C 1
ATOM 753 O O . ARG A 1 94 ? -14.108 2.257 6.840 1.00 94.62 94 ARG A O 1
ATOM 760 N N . TYR A 1 95 ? -14.894 1.689 4.827 1.00 95.44 95 TYR A N 1
ATOM 761 C CA . TYR A 1 95 ? -13.699 1.072 4.292 1.00 95.44 95 TYR A CA 1
ATOM 762 C C . TYR A 1 95 ? -12.957 2.090 3.439 1.00 95.44 95 TYR A C 1
ATOM 764 O O . TYR A 1 95 ? -13.552 2.780 2.613 1.00 95.44 95 TYR A O 1
ATOM 772 N N . ARG A 1 96 ? -11.648 2.159 3.640 1.00 93.94 96 ARG A N 1
ATOM 773 C CA . ARG A 1 96 ? -10.717 3.015 2.920 1.00 93.94 96 ARG A CA 1
ATOM 774 C C . ARG A 1 96 ? -9.706 2.137 2.207 1.00 93.94 96 ARG A C 1
ATOM 776 O O . ARG A 1 96 ? -9.057 1.309 2.844 1.00 93.94 96 ARG A O 1
ATOM 783 N N . LEU A 1 97 ? -9.580 2.312 0.902 1.00 92.00 97 LEU A N 1
ATOM 784 C CA . LEU A 1 97 ? -8.743 1.491 0.047 1.00 92.00 97 LEU A CA 1
ATOM 785 C C . LEU A 1 97 ? -7.719 2.358 -0.666 1.00 92.00 97 LEU A C 1
ATOM 787 O O . LEU A 1 97 ? -8.074 3.209 -1.475 1.00 92.00 97 LEU A O 1
ATOM 791 N N . TRP A 1 98 ? -6.444 2.090 -0.415 1.00 90.31 98 TRP A N 1
ATOM 792 C CA . TRP A 1 98 ? -5.357 2.601 -1.235 1.00 90.31 98 TRP A CA 1
ATOM 793 C C . TRP A 1 98 ? -4.985 1.517 -2.230 1.00 90.31 98 TRP A C 1
ATOM 795 O O . TRP A 1 98 ? -4.549 0.426 -1.852 1.00 90.31 98 TRP A O 1
ATOM 805 N N . TYR A 1 99 ? -5.212 1.812 -3.505 1.00 87.06 99 TYR A N 1
ATOM 806 C CA . TYR A 1 99 ? -4.968 0.889 -4.600 1.00 87.06 99 TYR A CA 1
ATOM 807 C C . TYR A 1 99 ? -3.957 1.461 -5.584 1.00 87.06 99 TYR A C 1
ATOM 809 O O . TYR A 1 99 ? -3.806 2.676 -5.702 1.00 87.06 99 TYR A O 1
ATOM 817 N N . CYS A 1 100 ? -3.250 0.597 -6.302 1.00 80.94 100 CYS A N 1
ATOM 818 C CA . CYS A 1 100 ? -2.394 1.006 -7.399 1.00 80.94 100 CYS A CA 1
ATOM 819 C C . CYS A 1 100 ? -2.820 0.358 -8.711 1.00 80.94 100 CYS A C 1
ATOM 821 O O . CYS A 1 100 ? -3.338 -0.757 -8.745 1.00 80.94 100 CYS A O 1
ATOM 823 N N . CYS A 1 101 ? -2.622 1.097 -9.798 1.00 77.75 101 CYS A N 1
ATOM 824 C CA . CYS A 1 101 ? -2.908 0.620 -11.143 1.00 77.75 101 CYS A CA 1
ATOM 825 C C . CYS A 1 101 ? -1.603 0.434 -11.913 1.00 77.75 101 CYS A C 1
ATOM 827 O O . CYS A 1 101 ? -0.755 1.334 -11.960 1.00 77.75 101 CYS A O 1
ATOM 829 N N . PHE A 1 102 ? -1.456 -0.726 -12.539 1.00 72.81 102 PHE A N 1
ATOM 830 C CA . PHE A 1 102 ? -0.406 -0.991 -13.515 1.00 72.81 102 PHE A CA 1
ATOM 831 C C . PHE A 1 102 ? -0.984 -0.795 -14.906 1.00 72.81 102 PHE A C 1
ATOM 833 O O . PHE A 1 102 ? -2.071 -1.292 -15.180 1.00 72.81 102 PHE A O 1
ATOM 840 N N . ALA A 1 103 ? -0.279 -0.071 -15.773 1.00 70.81 103 ALA A N 1
ATOM 841 C CA . ALA A 1 103 ? -0.705 0.105 -17.154 1.00 70.81 103 ALA A CA 1
ATOM 842 C C . ALA A 1 103 ? -0.714 -1.249 -17.880 1.00 70.81 103 ALA A C 1
ATOM 844 O O . ALA A 1 103 ? 0.252 -2.006 -17.775 1.00 70.81 103 ALA A O 1
ATOM 845 N N . ASP A 1 104 ? -1.785 -1.543 -18.615 1.00 73.06 104 ASP A N 1
ATOM 846 C CA . ASP A 1 104 ? -1.802 -2.659 -19.558 1.00 73.06 104 ASP A CA 1
ATOM 847 C C . ASP A 1 104 ? -1.106 -2.199 -20.849 1.00 73.06 104 ASP A C 1
ATOM 849 O O . ASP A 1 104 ? -1.625 -1.305 -21.519 1.00 73.06 104 ASP A O 1
ATOM 853 N N . PRO A 1 105 ? 0.071 -2.745 -21.203 1.00 71.44 105 PRO A N 1
ATOM 854 C CA . PRO A 1 105 ? 0.807 -2.309 -22.387 1.00 71.44 105 PRO A CA 1
ATOM 855 C C . PRO A 1 105 ? 0.041 -2.561 -23.691 1.00 71.44 105 PRO A C 1
ATOM 857 O O . PRO A 1 105 ? 0.346 -1.927 -24.702 1.00 71.44 105 PRO A O 1
ATOM 860 N N . GLU A 1 106 ? -0.951 -3.455 -23.685 1.00 76.69 106 GLU A N 1
ATOM 861 C CA . GLU A 1 106 ? -1.760 -3.749 -24.860 1.00 76.69 106 GLU A CA 1
ATOM 862 C C . GLU A 1 106 ? -2.950 -2.801 -25.037 1.00 76.69 106 GLU A C 1
ATOM 864 O O . GLU A 1 106 ? -3.483 -2.711 -26.151 1.00 76.69 106 GLU A O 1
ATOM 869 N N . ASP A 1 107 ? -3.316 -2.053 -23.993 1.00 75.50 107 ASP A N 1
ATOM 870 C CA . ASP A 1 107 ? -4.428 -1.111 -24.017 1.00 75.50 107 ASP A CA 1
ATOM 871 C C . ASP A 1 107 ? -4.160 0.045 -25.015 1.00 75.50 107 ASP A C 1
ATOM 873 O O . ASP A 1 107 ? -3.090 0.668 -24.983 1.00 75.50 107 ASP A O 1
ATOM 877 N N . PRO A 1 108 ? -5.110 0.373 -25.919 1.00 77.44 108 PRO A N 1
ATOM 878 C CA . PRO A 1 108 ? -4.929 1.429 -26.919 1.00 77.44 108 PRO A CA 1
ATOM 879 C C . PRO A 1 108 ? -4.590 2.810 -26.339 1.00 77.44 108 PRO A C 1
ATOM 881 O O . PRO A 1 108 ? -3.855 3.574 -26.963 1.00 77.44 108 PRO A O 1
ATOM 884 N N . TRP A 1 109 ? -5.104 3.133 -25.151 1.00 71.56 109 TRP A N 1
ATOM 885 C CA . TRP A 1 109 ? -4.840 4.384 -24.441 1.00 71.56 109 TRP A CA 1
ATOM 886 C C . TRP A 1 109 ? -3.402 4.438 -23.918 1.00 71.56 109 TRP A C 1
ATOM 888 O O . TRP A 1 109 ? -2.723 5.460 -24.045 1.00 71.56 109 TRP A O 1
ATOM 898 N N . VAL A 1 110 ? -2.909 3.315 -23.387 1.00 69.75 110 VAL A N 1
ATOM 899 C CA . VAL A 1 110 ? -1.515 3.162 -22.943 1.00 69.75 110 VAL A CA 1
ATOM 900 C C . VAL A 1 110 ? -0.563 3.236 -24.140 1.00 69.75 110 VAL A C 1
ATOM 902 O O . VAL A 1 110 ? 0.412 3.986 -24.097 1.00 69.75 110 VAL A O 1
ATOM 905 N N . LYS A 1 111 ? -0.878 2.547 -25.246 1.00 73.19 111 LYS A N 1
ATOM 906 C CA . LYS A 1 111 ? -0.099 2.585 -26.501 1.00 73.19 111 LYS A CA 1
ATOM 907 C C . LYS A 1 111 ? -0.006 3.978 -27.122 1.00 73.19 111 LYS A C 1
ATOM 909 O O . LYS A 1 111 ? 1.014 4.310 -27.717 1.00 73.19 111 LYS A O 1
ATOM 914 N N . ALA A 1 112 ? -1.044 4.797 -26.965 1.00 71.50 112 ALA A N 1
ATOM 915 C CA . ALA A 1 112 ? -1.054 6.190 -27.408 1.00 71.50 112 ALA A CA 1
ATOM 916 C C . ALA A 1 112 ? -0.227 7.134 -26.505 1.00 71.50 112 ALA A C 1
ATOM 918 O O . ALA A 1 112 ? -0.134 8.326 -26.784 1.00 71.50 112 ALA A O 1
ATOM 919 N N . GLY A 1 113 ? 0.407 6.615 -25.445 1.00 62.81 113 GLY A N 1
ATOM 920 C CA . GLY A 1 113 ? 1.308 7.374 -24.576 1.00 62.81 113 GLY A CA 1
ATOM 921 C C . GLY A 1 113 ? 0.606 8.157 -23.467 1.00 62.81 113 GLY A C 1
ATOM 922 O O . GLY A 1 113 ? 1.249 8.949 -22.782 1.00 62.81 113 GLY A O 1
ATOM 923 N N . HIS A 1 114 ? -0.693 7.934 -23.247 1.00 60.59 114 HIS A N 1
ATOM 924 C CA . HIS A 1 114 ? -1.460 8.632 -22.209 1.00 60.59 114 HIS A CA 1
ATOM 925 C C . HIS A 1 114 ? -1.237 8.068 -20.796 1.00 60.59 114 HIS A C 1
ATOM 927 O O . HIS A 1 114 ? -1.686 8.651 -19.808 1.00 60.59 114 HIS A O 1
ATOM 933 N N . VAL A 1 115 ? -0.551 6.930 -20.665 1.00 58.66 115 VAL A N 1
ATOM 934 C CA . VAL A 1 115 ? -0.144 6.344 -19.380 1.00 58.66 115 VAL A CA 1
ATOM 935 C C . VAL A 1 115 ? 1.335 5.967 -19.475 1.00 58.66 115 VAL A C 1
ATOM 937 O O . VAL A 1 115 ? 1.734 5.370 -20.476 1.00 58.66 115 VAL A O 1
ATOM 940 N N . PRO A 1 116 ? 2.164 6.239 -18.453 1.00 53.22 116 PRO A N 1
ATOM 941 C CA . PRO A 1 116 ? 3.513 5.688 -18.391 1.00 53.22 116 PRO A CA 1
ATOM 942 C C . PRO A 1 116 ? 3.449 4.151 -18.392 1.00 53.22 116 PRO A C 1
ATOM 944 O O . PRO A 1 116 ? 3.013 3.535 -17.424 1.00 53.22 116 PRO A O 1
ATOM 947 N N . GLY A 1 117 ? 3.860 3.523 -19.495 1.00 44.62 117 GLY A N 1
ATOM 948 C CA . GLY A 1 117 ? 3.744 2.073 -19.714 1.00 44.62 117 GLY A CA 1
ATOM 949 C C . GLY A 1 117 ? 4.698 1.196 -18.889 1.00 44.62 117 GLY A C 1
ATOM 950 O O . GLY A 1 117 ? 4.688 -0.022 -19.036 1.00 44.62 117 GLY A O 1
ATOM 951 N N . LYS A 1 118 ? 5.546 1.774 -18.032 1.00 49.75 118 LYS A N 1
ATOM 952 C CA . LYS A 1 118 ? 6.430 1.039 -17.114 1.00 49.75 118 LYS A CA 1
ATOM 953 C C . LYS A 1 118 ? 6.481 1.791 -15.781 1.00 49.75 118 LYS A C 1
ATOM 955 O O . LYS A 1 118 ? 6.635 3.006 -15.811 1.00 49.75 118 LYS A O 1
ATOM 960 N N . VAL A 1 119 ? 6.444 1.051 -14.660 1.00 48.88 119 VAL A N 1
ATOM 961 C CA . VAL A 1 119 ? 6.386 1.470 -13.227 1.00 48.88 119 VAL A CA 1
ATOM 962 C C . VAL A 1 119 ? 4.951 1.389 -12.654 1.00 48.88 119 VAL A C 1
ATOM 964 O O . VAL A 1 119 ? 4.019 1.675 -13.400 1.00 48.88 119 VAL A O 1
ATOM 967 N N . PRO A 1 120 ? 4.727 0.966 -11.380 1.00 50.41 120 PRO A N 1
ATOM 968 C CA . PRO A 1 120 ? 3.433 1.131 -10.698 1.00 50.41 120 PRO A CA 1
ATOM 969 C C . PRO A 1 120 ? 2.968 2.571 -10.887 1.00 50.41 120 PRO A C 1
ATOM 971 O O . PRO A 1 120 ? 3.583 3.502 -10.369 1.00 50.41 120 PRO A O 1
ATOM 974 N N . GLY A 1 121 ? 1.974 2.746 -11.751 1.00 56.62 121 GLY A N 1
ATOM 975 C CA . GLY A 1 121 ? 1.831 4.002 -12.471 1.00 56.62 121 GLY A CA 1
ATOM 976 C C . GLY A 1 121 ? 1.112 5.043 -11.643 1.00 56.62 121 GLY A C 1
ATOM 977 O O . GLY A 1 121 ? 1.407 6.225 -11.771 1.00 56.62 121 GLY A O 1
ATOM 978 N N . LEU A 1 122 ? 0.156 4.612 -10.816 1.00 66.06 122 LEU A N 1
ATOM 979 C CA . LEU A 1 122 ? -0.783 5.501 -10.148 1.00 66.06 122 LEU A CA 1
ATOM 980 C C . LEU A 1 122 ? -1.204 4.934 -8.801 1.00 66.06 122 LEU A C 1
ATOM 982 O O . LEU A 1 122 ? -1.740 3.831 -8.740 1.00 66.06 122 LEU A O 1
ATOM 986 N N . TRP A 1 123 ? -0.963 5.710 -7.748 1.00 78.94 123 TRP A N 1
ATOM 987 C CA . TRP A 1 123 ? -1.498 5.479 -6.415 1.00 78.94 123 TRP A CA 1
ATOM 988 C C . TRP A 1 123 ? -2.843 6.199 -6.294 1.00 78.94 123 TRP A C 1
ATOM 990 O O . TRP A 1 123 ? -2.948 7.409 -6.509 1.00 78.94 123 TRP A O 1
ATOM 1000 N N . CYS A 1 124 ? -3.884 5.435 -6.011 1.00 83.12 124 CYS A N 1
ATOM 1001 C CA . CYS A 1 124 ? -5.274 5.850 -6.063 1.00 83.12 124 CYS A CA 1
ATOM 1002 C C . CYS A 1 124 ? -5.975 5.503 -4.753 1.00 83.12 124 CYS A C 1
ATOM 1004 O O . CYS A 1 124 ? -5.482 4.707 -3.951 1.00 83.12 124 CYS A O 1
ATOM 1006 N N . TYR A 1 125 ? -7.140 6.104 -4.549 1.00 88.75 125 TYR A N 1
ATOM 1007 C CA . TYR A 1 125 ? -7.930 5.891 -3.350 1.00 88.75 125 TYR A CA 1
ATOM 1008 C C . TYR A 1 125 ? -9.366 5.501 -3.683 1.00 88.75 125 TYR A C 1
ATOM 1010 O O . TYR A 1 125 ? -9.922 5.930 -4.684 1.00 88.75 125 TYR A O 1
ATOM 1018 N N . ALA A 1 126 ? -9.992 4.663 -2.880 1.00 91.62 126 ALA A N 1
ATOM 1019 C CA . ALA A 1 126 ? -11.415 4.400 -2.970 1.00 91.62 126 ALA A CA 1
ATOM 1020 C C . ALA A 1 126 ? -11.986 4.217 -1.572 1.00 91.62 126 ALA A C 1
ATOM 1022 O O . ALA A 1 126 ? -11.273 3.907 -0.620 1.00 91.62 126 ALA A O 1
ATOM 1023 N N . GLU A 1 127 ? -13.288 4.398 -1.454 1.00 94.50 127 GLU A N 1
ATOM 1024 C CA . GLU A 1 127 ? -13.998 4.246 -0.196 1.00 94.50 127 GLU A CA 1
ATOM 1025 C C . GLU A 1 127 ? -15.297 3.482 -0.393 1.00 94.50 127 GLU A C 1
ATOM 1027 O O . GLU A 1 127 ? -15.885 3.499 -1.470 1.00 94.50 127 GLU A O 1
ATOM 1032 N N . SER A 1 128 ? -15.722 2.761 0.636 1.00 95.31 128 SER A N 1
ATOM 1033 C CA . SER A 1 128 ? -16.918 1.929 0.579 1.00 95.31 128 SER A CA 1
ATOM 1034 C C . SER A 1 128 ? -17.581 1.848 1.948 1.00 95.31 128 SER A C 1
ATOM 1036 O O . SER A 1 128 ? -16.892 1.833 2.963 1.00 95.31 128 SER A O 1
ATOM 1038 N N . GLY A 1 129 ? -18.911 1.789 2.000 1.00 95.69 129 GLY A N 1
ATOM 1039 C CA . GLY A 1 129 ? -19.639 1.493 3.242 1.00 95.69 129 GLY A CA 1
ATOM 1040 C C . GLY A 1 129 ? -19.770 -0.008 3.526 1.00 95.69 129 GLY A C 1
ATOM 1041 O O . GLY A 1 129 ? -19.933 -0.407 4.675 1.00 95.69 129 GLY A O 1
ATOM 1042 N N . ASP A 1 130 ? -19.682 -0.848 2.492 1.00 91.56 130 ASP A N 1
ATOM 1043 C CA . ASP A 1 130 ? -19.987 -2.284 2.569 1.00 91.56 130 ASP A CA 1
ATOM 1044 C C . ASP A 1 130 ? -18.840 -3.198 2.110 1.00 91.56 130 ASP A C 1
ATOM 1046 O O . ASP A 1 130 ? -18.902 -4.405 2.318 1.00 91.56 130 ASP A O 1
ATOM 1050 N N . GLY A 1 131 ? -17.780 -2.633 1.528 1.00 90.69 131 GLY A N 1
ATOM 1051 C CA . GLY A 1 131 ? -16.634 -3.362 0.985 1.00 90.69 131 GLY A CA 1
ATOM 1052 C C . GLY A 1 131 ? -16.843 -3.902 -0.436 1.00 90.69 131 GLY A C 1
ATOM 1053 O O . GLY A 1 131 ? -15.916 -4.488 -0.993 1.00 90.69 131 GLY A O 1
ATOM 1054 N N . PHE A 1 132 ? -18.015 -3.683 -1.040 1.00 88.56 132 PHE A N 1
ATOM 1055 C CA . PHE A 1 132 ? -18.382 -4.187 -2.370 1.00 88.56 132 PHE A CA 1
ATOM 1056 C C . PHE A 1 132 ? -18.650 -3.054 -3.366 1.00 88.56 132 PHE A C 1
ATOM 1058 O O . PHE A 1 132 ? -18.286 -3.149 -4.537 1.00 88.56 132 PHE A O 1
ATOM 1065 N N . HIS A 1 133 ? -19.233 -1.947 -2.906 1.00 89.75 133 HIS A N 1
ATOM 1066 C CA . HIS A 1 133 ? -19.495 -0.764 -3.717 1.00 89.75 133 HIS A CA 1
ATOM 1067 C C . HIS A 1 133 ? -18.463 0.315 -3.410 1.00 89.75 133 HIS A C 1
ATOM 1069 O O . HIS A 1 133 ? -18.441 0.877 -2.316 1.00 89.75 133 HIS A O 1
ATOM 1075 N N . TRP A 1 134 ? -17.598 0.592 -4.385 1.00 92.69 134 TRP A N 1
ATOM 1076 C CA . TRP A 1 134 ? -16.446 1.475 -4.221 1.00 92.69 134 TRP A CA 1
ATOM 1077 C C . TRP A 1 134 ? -16.648 2.826 -4.905 1.00 92.69 134 TRP A C 1
ATOM 1079 O O . TRP A 1 134 ? -16.715 2.917 -6.134 1.00 92.69 134 TRP A O 1
ATOM 1089 N N . GLU A 1 135 ? -16.671 3.885 -4.106 1.00 92.38 135 GLU A N 1
ATOM 1090 C CA . GLU A 1 135 ? -16.649 5.273 -4.548 1.00 92.38 135 GLU A CA 1
ATOM 1091 C C . GLU A 1 135 ? -15.206 5.745 -4.757 1.00 92.38 135 GLU A C 1
ATOM 1093 O O . GLU A 1 135 ? -14.279 5.355 -4.047 1.00 92.38 135 GLU A O 1
ATOM 1098 N N . ARG A 1 136 ? -15.007 6.587 -5.772 1.00 89.69 136 ARG A N 1
ATOM 1099 C CA . ARG A 1 136 ? -13.697 7.085 -6.217 1.00 89.69 136 ARG A CA 1
ATOM 1100 C C . ARG A 1 136 ? -13.690 8.611 -6.133 1.00 89.69 136 ARG A C 1
ATOM 1102 O O . ARG A 1 136 ? -13.922 9.252 -7.161 1.00 89.69 136 ARG A O 1
ATOM 1109 N N . PRO A 1 137 ? -13.507 9.187 -4.934 1.00 87.44 137 PRO A N 1
ATOM 1110 C CA . PRO A 1 137 ? -13.706 10.614 -4.720 1.00 87.44 137 PRO A CA 1
ATOM 1111 C C . PRO A 1 137 ? -12.689 11.454 -5.499 1.00 87.44 137 PRO A C 1
ATOM 1113 O O . PRO A 1 137 ? -11.526 11.086 -5.655 1.00 87.44 137 PRO A O 1
ATOM 1116 N N . GLU A 1 138 ? -13.106 12.621 -5.980 1.00 82.25 138 GLU A N 1
ATOM 1117 C CA . GLU A 1 138 ? -12.200 13.570 -6.627 1.00 82.25 138 GLU A CA 1
ATOM 1118 C C . GLU A 1 138 ? -11.330 14.259 -5.564 1.00 82.25 138 GLU A C 1
ATOM 1120 O O . GLU A 1 138 ? -11.773 15.163 -4.861 1.00 82.25 138 GLU A O 1
ATOM 1125 N N . LEU A 1 139 ? -10.077 13.814 -5.421 1.00 79.94 139 LEU A N 1
ATOM 1126 C CA . LEU A 1 139 ? -9.159 14.354 -4.409 1.00 79.94 139 LEU A CA 1
ATOM 1127 C C . LEU A 1 139 ? -8.544 15.711 -4.801 1.00 79.94 139 LEU A C 1
ATOM 1129 O O . LEU A 1 139 ? -8.020 16.419 -3.939 1.00 79.94 139 LEU A O 1
ATOM 1133 N N . GLY A 1 140 ? -8.561 16.073 -6.090 1.00 71.94 140 GLY A N 1
ATOM 1134 C CA . GLY A 1 140 ? -8.070 17.363 -6.585 1.00 71.94 140 GLY A CA 1
ATOM 1135 C C . GLY A 1 140 ? -6.546 17.542 -6.534 1.00 71.94 140 GLY A C 1
ATOM 1136 O O . GLY A 1 140 ? -6.075 18.680 -6.562 1.00 71.94 140 GLY A O 1
ATOM 1137 N N . ARG A 1 141 ? -5.764 16.456 -6.404 1.00 67.25 141 ARG A N 1
ATOM 1138 C CA . ARG A 1 141 ? -4.332 16.523 -6.037 1.00 67.25 141 ARG A CA 1
ATOM 1139 C C . ARG A 1 141 ? -3.360 16.355 -7.199 1.00 67.25 141 ARG A C 1
ATOM 1141 O O . ARG A 1 141 ? -2.482 17.196 -7.363 1.00 67.25 141 ARG A O 1
ATOM 1148 N N . VAL A 1 142 ? -3.478 15.278 -7.973 1.00 65.25 142 VAL A N 1
ATOM 1149 C CA . VAL A 1 142 ? -2.567 14.996 -9.094 1.00 65.25 142 VAL A CA 1
ATOM 1150 C C . VAL A 1 142 ? -3.344 15.123 -10.390 1.00 65.25 142 VAL A C 1
ATOM 1152 O O . VAL A 1 142 ? -4.355 14.450 -10.575 1.00 65.25 142 VAL A O 1
ATOM 1155 N N . GLU A 1 143 ? -2.862 15.984 -11.281 1.00 61.41 143 GLU A N 1
ATOM 1156 C CA . GLU A 1 143 ? -3.436 16.114 -12.612 1.00 61.41 143 GLU A CA 1
ATOM 1157 C C . GLU A 1 143 ? -3.046 14.924 -13.493 1.00 61.41 143 GLU A C 1
ATOM 1159 O O . GLU A 1 143 ? -1.899 14.475 -13.518 1.00 61.41 143 GLU A O 1
ATOM 1164 N N . TYR A 1 144 ? -4.021 14.407 -14.223 1.00 58.75 144 TYR A N 1
ATOM 1165 C CA . TYR A 1 144 ? -3.876 13.352 -15.197 1.00 58.75 144 TYR A CA 1
ATOM 1166 C C . TYR A 1 144 ? -4.927 13.506 -16.281 1.00 58.75 144 TYR A C 1
ATOM 1168 O O . TYR A 1 144 ? -6.114 13.596 -15.978 1.00 58.75 144 TYR A O 1
ATOM 1176 N N . ASP A 1 145 ? -4.478 13.512 -17.534 1.00 57.69 145 ASP A N 1
ATOM 1177 C CA . ASP A 1 145 ? -5.352 13.688 -18.697 1.00 57.69 145 ASP A CA 1
ATOM 1178 C C . ASP A 1 145 ? -6.234 14.953 -18.600 1.00 57.69 145 ASP A C 1
ATOM 1180 O O . ASP A 1 145 ? -7.421 14.945 -18.904 1.00 57.69 145 ASP A O 1
ATOM 1184 N N . GLY A 1 146 ? -5.664 16.050 -18.084 1.00 52.88 146 GLY A N 1
ATOM 1185 C CA . GLY A 1 146 ? -6.385 17.311 -17.877 1.00 52.88 146 GLY A CA 1
ATOM 1186 C C . GLY A 1 146 ? -7.400 17.300 -16.725 1.00 52.88 146 GLY A C 1
ATOM 1187 O O . GLY A 1 146 ? -8.111 18.287 -16.544 1.00 52.88 146 GLY A O 1
ATOM 1188 N N . SER A 1 147 ? -7.468 16.223 -15.932 1.00 52.56 147 SER A N 1
ATOM 1189 C CA . SER A 1 147 ? -8.327 16.108 -14.748 1.00 52.56 147 SER A CA 1
ATOM 1190 C C . SER A 1 147 ? -7.510 15.966 -13.462 1.00 52.56 147 SER A C 1
ATOM 1192 O O . SER A 1 147 ? -6.495 15.281 -13.443 1.00 52.56 147 SER A O 1
ATOM 1194 N N . LYS A 1 148 ? -7.948 16.564 -12.347 1.00 55.78 148 LYS A N 1
ATOM 1195 C CA . LYS A 1 148 ? -7.285 16.451 -11.026 1.00 55.78 148 LYS A CA 1
ATOM 1196 C C . LYS A 1 148 ? -7.829 15.289 -10.179 1.00 55.78 148 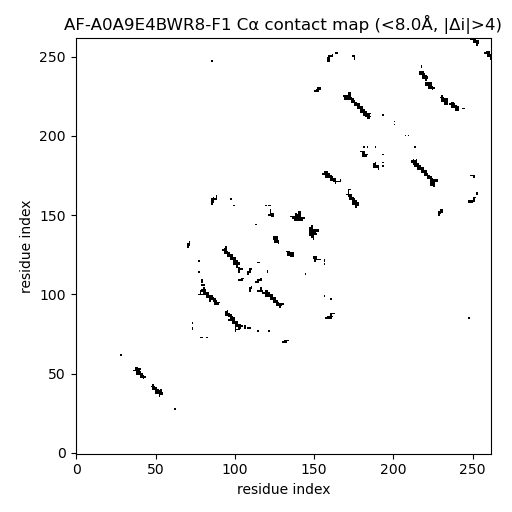LYS A C 1
ATOM 1198 O O . LYS A 1 148 ? -7.871 15.371 -8.949 1.00 55.78 148 LYS A O 1
ATOM 1203 N N . ASP A 1 149 ? -8.280 14.228 -10.836 1.00 58.59 149 ASP A N 1
ATOM 1204 C CA . ASP A 1 149 ? -8.994 13.118 -10.206 1.00 58.59 149 ASP A CA 1
ATOM 1205 C C . ASP A 1 149 ? -8.152 12.309 -9.204 1.00 58.59 149 ASP A C 1
ATOM 1207 O O . ASP A 1 149 ? -6.941 12.175 -9.358 1.00 58.59 149 ASP A O 1
ATOM 1211 N N . ASN A 1 150 ? -8.852 11.765 -8.195 1.00 55.03 150 ASN A N 1
ATOM 1212 C CA . ASN A 1 150 ? -8.603 10.677 -7.219 1.00 55.03 150 ASN A CA 1
ATOM 1213 C C . ASN A 1 150 ? -7.198 10.060 -6.993 1.00 55.03 150 ASN A C 1
ATOM 1215 O O . ASN A 1 150 ? -7.043 8.881 -6.659 1.00 55.03 150 ASN A O 1
ATOM 1219 N N . LYS A 1 151 ? -6.141 10.825 -7.194 1.00 62.31 151 LYS A N 1
ATOM 1220 C CA . LYS A 1 151 ? -4.772 10.334 -7.092 1.00 62.31 151 LYS A CA 1
ATOM 1221 C C . LYS A 1 151 ? -4.149 10.810 -5.800 1.00 62.31 151 LYS A C 1
ATOM 1223 O O . LYS A 1 151 ? -4.176 11.995 -5.473 1.00 62.31 151 LYS A O 1
ATOM 1228 N N . VAL A 1 152 ? -3.568 9.857 -5.089 1.00 57.94 152 VAL A N 1
ATOM 1229 C CA . VAL A 1 152 ? -2.798 10.089 -3.876 1.00 57.94 152 VAL A CA 1
ATOM 1230 C C . VAL A 1 152 ? -1.393 10.466 -4.327 1.00 57.94 152 VAL A C 1
ATOM 1232 O O . VAL A 1 152 ? -0.711 9.688 -4.994 1.00 57.94 152 VAL A O 1
ATOM 1235 N N . GLY A 1 153 ? -0.994 11.707 -4.051 1.00 51.78 153 GLY A N 1
ATOM 1236 C CA . GLY A 1 153 ? 0.259 12.288 -4.526 1.00 51.78 153 GLY A CA 1
ATOM 1237 C C . GLY A 1 153 ? 1.463 11.688 -3.814 1.00 51.78 153 GLY A C 1
ATOM 1238 O O . GLY A 1 153 ? 1.984 12.288 -2.882 1.00 51.78 153 GLY A O 1
ATOM 1239 N N . SER A 1 154 ? 1.903 10.509 -4.244 1.00 51.75 154 SER A N 1
ATOM 1240 C CA . SER A 1 154 ? 3.105 9.866 -3.727 1.00 51.75 154 SER A CA 1
ATOM 1241 C C . SER A 1 154 ? 3.943 9.312 -4.875 1.00 51.75 154 SER A C 1
ATOM 1243 O O . SER A 1 154 ? 3.493 8.460 -5.639 1.00 51.75 154 SER A O 1
ATOM 1245 N N . SER A 1 155 ? 5.185 9.789 -4.988 1.00 47.41 155 SER A N 1
ATOM 1246 C CA . SER A 1 155 ? 6.225 9.206 -5.850 1.00 47.41 155 SER A CA 1
ATOM 1247 C C . SER A 1 155 ? 6.707 7.841 -5.339 1.00 47.41 155 SER A C 1
ATOM 1249 O O . SER A 1 155 ? 7.357 7.092 -6.070 1.00 47.41 155 SER A O 1
ATOM 1251 N N . TYR A 1 156 ? 6.357 7.503 -4.096 1.00 52.44 156 TYR A N 1
ATOM 1252 C CA . TYR A 1 156 ? 6.562 6.200 -3.493 1.00 52.44 156 TYR A CA 1
ATOM 1253 C C . TYR A 1 156 ? 5.259 5.421 -3.622 1.00 52.44 156 TYR A C 1
ATOM 1255 O O . TYR A 1 156 ? 4.274 5.716 -2.948 1.00 52.44 156 TYR A O 1
ATOM 1263 N N . GLY A 1 157 ? 5.228 4.423 -4.500 1.00 62.38 157 GLY A N 1
ATOM 1264 C CA . GLY A 1 157 ? 4.174 3.425 -4.419 1.00 62.38 157 GLY A CA 1
ATOM 1265 C C . GLY A 1 157 ? 4.315 2.712 -3.079 1.00 62.38 157 GLY A C 1
ATOM 1266 O O . GLY A 1 157 ? 5.159 1.827 -2.955 1.00 62.38 157 GLY A O 1
ATOM 1267 N N . TYR A 1 158 ? 3.563 3.137 -2.062 1.00 71.56 158 TYR A N 1
ATOM 1268 C CA . TYR A 1 158 ? 3.544 2.422 -0.796 1.00 71.56 158 TYR A CA 1
ATOM 1269 C C . TYR A 1 158 ? 2.989 1.014 -1.048 1.00 71.56 158 TYR A C 1
ATOM 1271 O O . TYR A 1 158 ? 2.253 0.766 -2.004 1.00 71.56 158 TYR A O 1
ATOM 1279 N N . MET A 1 159 ? 3.412 0.054 -0.240 1.00 79.38 159 MET A N 1
ATOM 1280 C CA . MET A 1 159 ? 2.903 -1.318 -0.299 1.00 79.38 159 MET A CA 1
ATOM 1281 C C . MET A 1 159 ? 1.933 -1.614 0.837 1.00 79.38 159 MET A C 1
ATOM 1283 O O . MET A 1 159 ? 1.183 -2.585 0.771 1.00 79.38 159 MET A O 1
ATOM 1287 N N . ASN A 1 160 ? 1.961 -0.780 1.874 1.00 90.25 160 ASN A N 1
ATOM 1288 C CA . ASN A 1 160 ? 1.059 -0.860 2.999 1.00 90.25 160 ASN A CA 1
ATOM 1289 C C . ASN A 1 160 ? 0.839 0.533 3.610 1.00 90.25 160 ASN A C 1
ATOM 1291 O O . ASN A 1 160 ? 1.781 1.312 3.747 1.00 90.25 160 ASN A O 1
ATOM 1295 N N . VAL A 1 161 ? -0.410 0.815 3.965 1.00 92.12 161 VAL A N 1
ATOM 1296 C CA . VAL A 1 161 ? -0.895 1.958 4.735 1.00 92.12 161 VAL A CA 1
ATOM 1297 C C . VAL A 1 161 ? -1.639 1.395 5.934 1.00 92.12 161 VAL A C 1
ATOM 1299 O O . VAL A 1 161 ? -2.513 0.540 5.786 1.00 92.12 161 VAL A O 1
ATOM 1302 N N . MET A 1 162 ? -1.333 1.926 7.108 1.00 93.75 162 MET A N 1
ATOM 1303 C CA . MET A 1 162 ? -2.067 1.672 8.336 1.00 93.75 162 MET A CA 1
ATOM 1304 C C . MET A 1 162 ? -2.566 2.988 8.931 1.00 93.75 162 MET A C 1
ATOM 1306 O O . MET A 1 162 ? -1.932 4.038 8.795 1.00 93.75 162 MET A O 1
ATOM 1310 N N . ARG A 1 163 ? -3.699 2.924 9.630 1.00 94.31 163 ARG A N 1
ATOM 1311 C CA . ARG A 1 163 ? -4.107 3.974 10.564 1.00 94.31 163 ARG A CA 1
ATOM 1312 C C . ARG A 1 163 ? -3.424 3.692 11.895 1.00 94.31 163 ARG A C 1
ATOM 1314 O O . ARG A 1 163 ? -3.630 2.625 12.467 1.00 94.31 163 ARG A O 1
ATOM 1321 N N . ASP A 1 164 ? -2.617 4.627 12.369 1.00 95.19 164 ASP A N 1
ATOM 1322 C CA . ASP A 1 164 ? -1.875 4.463 13.611 1.00 95.19 164 ASP A CA 1
ATOM 1323 C C . ASP A 1 164 ? -2.795 4.662 14.824 1.00 95.19 164 ASP A C 1
ATOM 1325 O O . ASP A 1 164 ? -3.392 5.734 14.963 1.00 95.19 164 ASP A O 1
ATOM 1329 N N . PRO A 1 165 ? -2.951 3.655 15.706 1.00 93.25 165 PRO A N 1
ATOM 1330 C CA . PRO A 1 165 ? -3.703 3.833 16.943 1.00 93.25 165 PRO A CA 1
ATOM 1331 C C . PRO A 1 165 ? -3.062 4.852 17.899 1.00 93.25 165 PRO A C 1
ATOM 1333 O O . PRO A 1 165 ? -3.777 5.395 18.737 1.00 93.25 165 PRO A O 1
ATOM 1336 N N . ASN A 1 166 ? -1.760 5.134 17.767 1.00 94.06 166 ASN A N 1
ATOM 1337 C CA . ASN A 1 166 ? -1.015 6.061 18.627 1.00 94.06 166 ASN A CA 1
ATOM 1338 C C . ASN A 1 166 ? -0.533 7.326 17.900 1.00 94.06 166 ASN A C 1
ATOM 1340 O O . ASN A 1 166 ? 0.205 8.123 18.483 1.00 94.06 166 ASN A O 1
ATOM 1344 N N . GLY A 1 167 ? -0.915 7.502 16.635 1.00 91.69 167 GLY A N 1
ATOM 1345 C CA . GLY A 1 167 ? -0.476 8.628 15.817 1.00 91.69 167 GLY A CA 1
ATOM 1346 C C . GLY A 1 167 ? -1.105 9.935 16.290 1.00 91.69 167 GLY A C 1
ATOM 1347 O O . GLY A 1 167 ? -2.255 9.951 16.737 1.00 91.69 167 GLY A O 1
ATOM 1348 N N . SER A 1 168 ? -0.371 11.044 16.167 1.00 95.94 168 SER A N 1
ATOM 1349 C CA . SER A 1 168 ? -0.977 12.372 16.315 1.00 95.94 168 SER A CA 1
ATOM 1350 C C . SER A 1 168 ? -1.953 12.649 15.165 1.00 95.94 168 SER A C 1
ATOM 1352 O O . SER A 1 168 ? -2.027 11.890 14.197 1.00 95.94 168 SER A O 1
ATOM 1354 N N . ASP A 1 169 ? -2.686 13.760 15.228 1.00 95.06 169 ASP A N 1
ATOM 1355 C CA . ASP A 1 169 ? -3.567 14.156 14.126 1.00 95.06 169 ASP A CA 1
ATOM 1356 C C . ASP A 1 169 ? -2.802 14.373 12.809 1.00 95.06 169 ASP A C 1
ATOM 1358 O O . ASP A 1 169 ? -3.325 14.069 11.738 1.00 95.06 169 ASP A O 1
ATOM 1362 N N . GLU A 1 170 ? -1.550 14.827 12.886 1.00 95.62 170 GLU A N 1
ATOM 1363 C CA . GLU A 1 170 ? -0.657 15.051 11.747 1.00 95.62 170 GLU A CA 1
ATOM 1364 C C . GLU A 1 170 ? -0.043 13.756 11.190 1.00 95.62 170 GLU A C 1
ATOM 1366 O O . GLU A 1 170 ? 0.304 13.695 10.010 1.00 95.62 170 GLU A O 1
ATOM 1371 N N . GLU A 1 171 ? 0.077 12.718 12.020 1.00 95.25 171 GLU A N 1
ATOM 1372 C CA . GLU A 1 171 ? 0.681 11.424 11.672 1.00 95.25 171 GLU A CA 1
ATOM 1373 C C . GLU A 1 171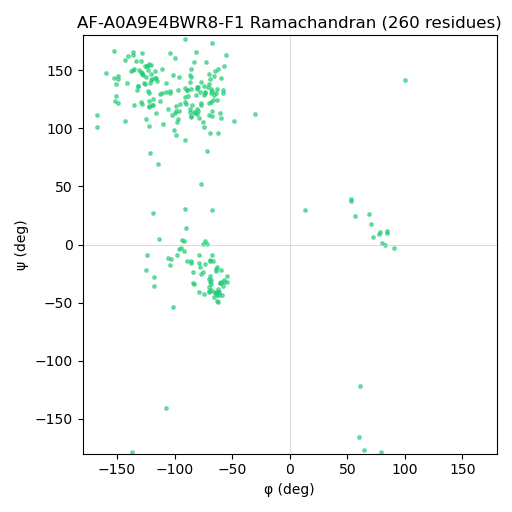 ? -0.302 10.253 11.796 1.00 95.25 171 GLU A C 1
ATOM 1375 O O . GLU A 1 171 ? 0.091 9.110 12.041 1.00 95.25 171 GLU A O 1
ATOM 1380 N N . ARG A 1 172 ? -1.594 10.543 11.629 1.00 95.56 172 ARG A N 1
ATOM 1381 C CA . ARG A 1 172 ? -2.701 9.596 11.811 1.00 95.56 172 ARG A CA 1
ATOM 1382 C C . ARG A 1 172 ? -2.557 8.326 10.975 1.00 95.56 172 ARG A C 1
ATOM 1384 O O . ARG A 1 172 ? -3.018 7.257 11.372 1.00 95.56 172 ARG A O 1
ATOM 1391 N N . TYR A 1 173 ? -1.945 8.447 9.807 1.00 94.75 173 TYR A N 1
ATOM 1392 C CA . TYR A 1 173 ? -1.634 7.352 8.909 1.00 94.75 173 TYR A CA 1
ATOM 1393 C C . TYR A 1 173 ? -0.127 7.193 8.780 1.00 94.75 173 TYR A C 1
ATOM 1395 O O . TYR A 1 173 ? 0.613 8.172 8.669 1.00 94.75 173 TYR A O 1
ATOM 1403 N N . LYS A 1 174 ? 0.317 5.939 8.730 1.00 94.62 174 LYS A N 1
ATOM 1404 C CA . LYS A 1 174 ? 1.701 5.561 8.443 1.00 94.62 174 LYS A CA 1
ATOM 1405 C C . LYS A 1 174 ? 1.713 4.607 7.264 1.00 94.62 174 LYS A C 1
ATOM 1407 O O . LYS A 1 174 ? 0.804 3.793 7.113 1.00 94.62 174 LYS A O 1
ATOM 1412 N N . ALA A 1 175 ? 2.725 4.718 6.420 1.00 92.12 175 ALA A N 1
ATOM 1413 C CA . ALA A 1 175 ? 2.868 3.867 5.253 1.00 92.12 175 ALA A CA 1
ATOM 1414 C C . ALA A 1 175 ? 4.307 3.419 5.066 1.00 92.1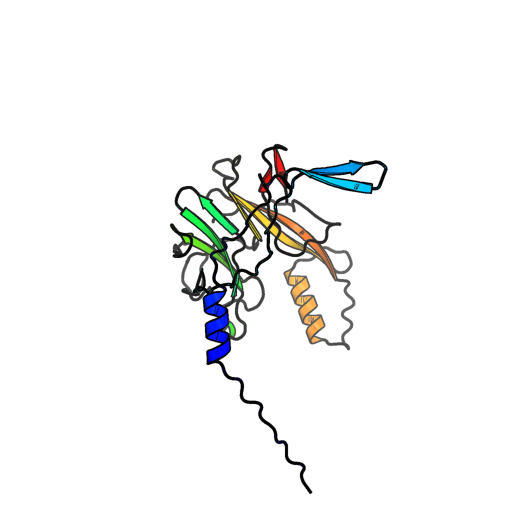2 175 ALA A C 1
ATOM 1416 O O . ALA A 1 175 ? 5.235 4.164 5.387 1.00 92.12 175 ALA A O 1
ATOM 1417 N N . ILE A 1 176 ? 4.472 2.225 4.501 1.00 90.81 176 ILE A N 1
ATOM 1418 C CA . ILE A 1 176 ? 5.768 1.690 4.089 1.00 90.81 176 ILE A CA 1
ATOM 1419 C C . ILE A 1 176 ? 5.792 1.412 2.595 1.00 90.81 176 ILE A C 1
ATOM 1421 O O . ILE A 1 176 ? 4.800 0.999 1.992 1.00 90.81 176 ILE A 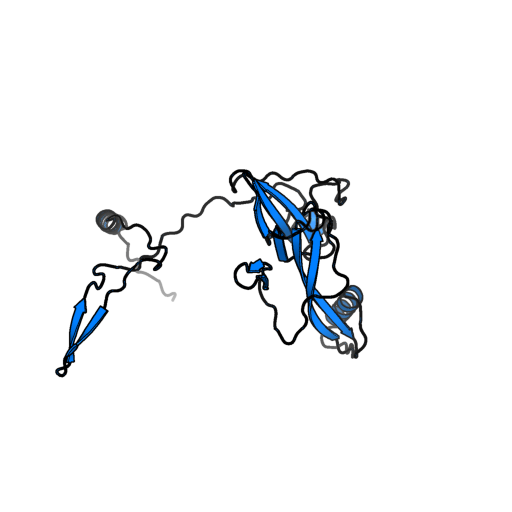O 1
ATOM 1425 N N . GLY A 1 177 ? 6.938 1.675 1.985 1.00 85.31 177 GLY A N 1
ATOM 1426 C CA . GLY A 1 177 ? 7.215 1.417 0.581 1.00 85.31 177 GLY A CA 1
ATOM 1427 C C . GLY A 1 177 ? 8.517 0.649 0.444 1.00 85.31 177 GLY A C 1
ATOM 1428 O O . GLY A 1 177 ? 9.370 0.686 1.329 1.00 85.31 177 GLY A O 1
ATOM 1429 N N . ILE A 1 178 ? 8.675 -0.040 -0.680 1.00 82.00 178 ILE A N 1
ATOM 1430 C CA . ILE A 1 178 ? 9.932 -0.700 -1.022 1.00 82.00 178 ILE A CA 1
ATOM 1431 C C . ILE A 1 178 ? 10.532 -0.007 -2.231 1.00 82.00 178 ILE A C 1
ATOM 1433 O O . ILE A 1 178 ? 9.877 0.214 -3.251 1.00 82.00 178 ILE A O 1
ATOM 1437 N N . THR A 1 179 ? 11.804 0.340 -2.108 1.00 80.44 179 THR A N 1
ATOM 1438 C CA . THR A 1 179 ? 12.608 0.878 -3.201 1.00 80.44 179 THR A CA 1
ATOM 1439 C C . THR A 1 179 ? 13.989 0.235 -3.174 1.00 80.44 179 THR A C 1
ATOM 1441 O O . THR A 1 179 ? 14.270 -0.632 -2.349 1.00 80.44 179 THR A O 1
ATOM 1444 N N . ALA A 1 180 ? 14.860 0.639 -4.088 1.00 80.69 180 ALA A N 1
ATOM 1445 C CA . ALA A 1 180 ? 16.251 0.229 -4.079 1.00 80.69 180 ALA A CA 1
ATOM 1446 C C . ALA A 1 180 ? 17.170 1.449 -4.106 1.00 80.69 180 ALA A C 1
ATOM 1448 O O . ALA A 1 180 ? 16.934 2.404 -4.850 1.00 80.69 180 ALA A O 1
ATOM 1449 N N . LYS A 1 181 ? 18.232 1.391 -3.300 1.00 85.94 181 LYS A N 1
ATOM 1450 C CA . LYS A 1 181 ? 19.430 2.207 -3.486 1.00 85.94 181 LYS A CA 1
ATOM 1451 C C . LYS A 1 181 ? 20.269 1.541 -4.567 1.00 85.94 181 LYS A C 1
ATOM 1453 O O . LYS A 1 181 ? 20.427 0.321 -4.556 1.00 85.94 181 LYS A O 1
ATOM 1458 N N . PHE A 1 182 ? 20.761 2.326 -5.511 1.00 86.88 182 PHE A N 1
ATOM 1459 C CA . PHE A 1 182 ? 21.552 1.818 -6.619 1.00 86.88 182 PHE A CA 1
ATOM 1460 C C . PHE A 1 182 ? 22.954 2.390 -6.560 1.00 86.88 182 PHE A C 1
ATOM 1462 O O . PHE A 1 182 ? 23.124 3.569 -6.251 1.00 86.88 182 PHE A O 1
ATOM 1469 N N . GLU A 1 183 ? 23.933 1.571 -6.918 1.00 89.69 183 GLU A N 1
ATOM 1470 C CA . GLU A 1 183 ? 25.289 2.032 -7.168 1.00 89.69 183 GLU A CA 1
ATOM 1471 C C . GLU A 1 183 ? 25.756 1.522 -8.530 1.00 89.69 183 GLU A C 1
ATOM 1473 O O . GLU A 1 183 ? 25.377 0.435 -8.976 1.00 89.69 183 GLU A O 1
ATOM 1478 N N . VAL A 1 184 ? 26.575 2.325 -9.197 1.00 88.75 184 VAL A N 1
ATOM 1479 C CA . VAL A 1 184 ? 27.306 1.953 -10.405 1.00 88.75 184 VAL A CA 1
ATOM 1480 C C . VAL A 1 184 ? 28.783 2.100 -10.090 1.00 88.75 184 VAL A C 1
ATOM 1482 O O . VAL A 1 184 ? 29.225 3.177 -9.699 1.00 88.75 184 VAL A O 1
ATOM 1485 N N . ASP A 1 185 ? 29.528 1.000 -10.196 1.00 88.56 185 ASP A N 1
ATOM 1486 C CA . ASP A 1 185 ? 30.965 0.951 -9.895 1.00 88.56 185 ASP A CA 1
ATOM 1487 C C . ASP A 1 185 ? 31.305 1.504 -8.493 1.00 88.56 185 ASP A C 1
ATOM 1489 O O . ASP A 1 185 ? 32.316 2.173 -8.278 1.00 88.56 185 ASP A O 1
ATOM 1493 N N . GLY A 1 186 ? 30.425 1.226 -7.522 1.00 86.19 186 GLY A N 1
ATOM 1494 C CA . GLY A 1 186 ? 30.559 1.653 -6.126 1.00 86.19 186 GLY A CA 1
ATOM 1495 C C . GLY A 1 186 ? 30.198 3.118 -5.857 1.00 86.19 186 GLY A C 1
ATOM 1496 O O . GLY A 1 186 ? 30.466 3.608 -4.763 1.00 86.19 186 GLY A O 1
ATOM 1497 N N . GLN A 1 187 ? 29.621 3.834 -6.828 1.00 89.38 187 GLN A N 1
ATOM 1498 C CA . GLN A 1 187 ? 29.108 5.194 -6.642 1.00 89.38 187 GLN A CA 1
ATOM 1499 C C . GLN A 1 187 ? 27.575 5.204 -6.625 1.00 89.38 187 GLN A C 1
ATOM 1501 O O . GLN A 1 187 ? 26.974 4.634 -7.538 1.00 89.38 187 GLN A O 1
ATOM 1506 N N . PRO A 1 188 ? 26.924 5.861 -5.643 1.00 90.00 188 PRO A N 1
ATOM 1507 C CA . PRO A 1 188 ? 25.472 5.992 -5.617 1.00 90.00 188 PRO A CA 1
ATOM 1508 C C . PRO A 1 188 ? 24.947 6.674 -6.878 1.00 90.00 188 PRO A C 1
ATOM 1510 O O . PRO A 1 188 ? 25.446 7.725 -7.278 1.00 90.00 188 PRO A O 1
ATOM 1513 N N . VAL A 1 189 ? 23.906 6.100 -7.472 1.00 89.44 189 VAL A N 1
ATOM 1514 C CA . VAL A 1 189 ? 23.238 6.644 -8.658 1.00 89.44 189 VAL A CA 1
ATOM 1515 C C . VAL A 1 189 ? 21.726 6.634 -8.485 1.00 89.44 189 VAL A C 1
ATOM 1517 O O . VAL A 1 189 ? 21.156 5.880 -7.690 1.00 89.44 189 VAL A O 1
ATOM 1520 N N . SER A 1 190 ? 21.047 7.482 -9.246 1.00 85.06 190 SER A N 1
ATOM 1521 C CA . SER A 1 190 ? 19.592 7.544 -9.252 1.00 85.06 190 SER A CA 1
ATOM 1522 C C . SER A 1 190 ? 18.970 6.337 -9.966 1.00 85.06 190 SER A C 1
ATOM 1524 O O . SER A 1 190 ? 19.551 5.712 -10.857 1.00 85.06 190 SER A O 1
ATOM 1526 N N . ARG A 1 191 ? 17.709 6.039 -9.630 1.00 78.62 191 ARG A N 1
ATOM 1527 C CA . ARG A 1 191 ? 16.918 5.017 -10.335 1.00 78.62 191 ARG A CA 1
ATOM 1528 C C . ARG A 1 191 ? 16.783 5.321 -11.833 1.00 78.62 191 ARG A C 1
ATOM 1530 O O . ARG A 1 191 ? 16.760 4.386 -12.627 1.00 78.62 191 ARG A O 1
ATOM 1537 N N . ALA A 1 192 ? 16.683 6.598 -12.211 1.00 80.00 192 ALA A N 1
ATOM 1538 C CA . ALA A 1 192 ? 16.581 7.018 -13.608 1.00 80.00 192 ALA A CA 1
ATOM 1539 C C . ALA A 1 192 ? 17.847 6.645 -14.393 1.00 80.00 192 ALA A C 1
ATOM 1541 O O . ALA A 1 192 ? 17.750 5.983 -15.422 1.00 80.00 192 ALA A O 1
ATOM 1542 N N . GLU A 1 193 ? 19.024 6.956 -13.849 1.00 83.81 193 GLU A N 1
ATOM 1543 C CA . GLU A 1 193 ? 20.310 6.597 -14.460 1.00 83.81 193 GLU A CA 1
ATOM 1544 C C . GLU A 1 193 ? 20.472 5.077 -14.594 1.00 83.81 193 GLU A C 1
ATOM 1546 O O . GLU A 1 193 ? 20.907 4.587 -15.637 1.00 83.81 193 GLU A O 1
ATOM 1551 N N . VAL A 1 194 ? 20.056 4.300 -13.585 1.00 83.38 194 VAL A N 1
ATOM 1552 C CA . VAL A 1 194 ? 20.073 2.829 -13.671 1.00 83.38 194 VAL A CA 1
ATOM 1553 C C . VAL A 1 194 ? 19.138 2.306 -14.754 1.00 83.38 194 VAL A C 1
ATOM 1555 O O . VAL A 1 194 ? 19.499 1.370 -15.468 1.00 83.38 194 VAL A O 1
ATOM 1558 N N . LEU A 1 195 ? 17.938 2.874 -14.889 1.00 81.62 195 LEU A N 1
ATOM 1559 C CA . LEU A 1 195 ? 16.997 2.484 -15.939 1.00 81.62 195 LEU A CA 1
ATOM 1560 C C . LEU A 1 195 ? 17.553 2.800 -17.330 1.00 81.62 195 LEU A C 1
ATOM 1562 O O . LEU A 1 195 ? 17.468 1.950 -18.214 1.00 81.62 195 LEU A O 1
ATOM 1566 N N . GLU A 1 196 ? 18.179 3.963 -17.511 1.00 83.94 196 GLU A N 1
ATOM 1567 C CA . GLU A 1 196 ? 18.862 4.310 -18.759 1.00 83.94 196 GLU A CA 1
ATOM 1568 C C . GLU A 1 196 ? 20.011 3.349 -19.070 1.00 83.94 196 GLU A C 1
ATOM 1570 O O . GLU A 1 196 ? 20.156 2.898 -20.206 1.00 83.94 196 GLU A O 1
ATOM 1575 N N . LEU A 1 197 ? 20.818 2.998 -18.067 1.00 83.31 197 LEU A N 1
ATOM 1576 C CA . LEU A 1 197 ? 21.936 2.075 -18.237 1.00 83.31 197 LEU A CA 1
ATOM 1577 C C . LEU A 1 197 ? 21.455 0.661 -18.589 1.00 83.31 197 LEU A C 1
ATOM 1579 O O . LEU A 1 197 ? 22.023 0.018 -19.472 1.00 83.31 197 LEU A O 1
ATOM 1583 N N . ARG A 1 198 ? 20.379 0.191 -17.947 1.00 80.25 198 ARG A N 1
ATOM 1584 C CA . ARG A 1 198 ? 19.728 -1.089 -18.268 1.00 80.25 198 ARG A CA 1
ATOM 1585 C C . ARG A 1 198 ? 19.149 -1.089 -19.681 1.00 80.25 198 ARG A C 1
ATOM 1587 O O . ARG A 1 198 ? 19.377 -2.049 -20.405 1.00 80.25 198 ARG A O 1
ATOM 1594 N N . ALA A 1 199 ? 18.483 -0.012 -20.098 1.00 81.94 199 ALA A N 1
ATOM 1595 C CA . ALA A 1 199 ? 17.956 0.116 -21.456 1.00 81.94 199 ALA A CA 1
ATOM 1596 C C . ALA A 1 199 ? 19.077 0.113 -22.509 1.00 81.94 199 ALA A C 1
ATOM 1598 O O . ALA A 1 199 ? 18.960 -0.553 -23.534 1.00 81.94 199 ALA A O 1
ATOM 1599 N N . LYS A 1 200 ? 20.197 0.803 -22.240 1.00 82.19 200 LYS A N 1
ATOM 1600 C CA . LYS A 1 200 ? 21.388 0.767 -23.105 1.00 82.19 200 LYS A CA 1
ATOM 1601 C C . LYS A 1 200 ? 21.979 -0.641 -23.200 1.00 82.19 200 LYS A C 1
ATOM 1603 O O . LYS A 1 200 ? 22.357 -1.047 -24.291 1.00 82.19 200 LYS A O 1
ATOM 1608 N N . ARG A 1 201 ? 22.032 -1.391 -22.090 1.00 77.38 201 ARG A N 1
ATOM 1609 C CA . ARG A 1 201 ? 22.485 -2.796 -22.071 1.00 77.38 201 ARG A CA 1
ATOM 1610 C C . ARG A 1 201 ? 21.588 -3.698 -22.902 1.00 77.38 201 ARG A C 1
ATOM 1612 O O . ARG A 1 201 ? 22.083 -4.439 -23.737 1.00 77.38 201 ARG A O 1
ATOM 1619 N N . GLU A 1 202 ? 20.282 -3.597 -22.690 1.00 79.62 202 GLU A N 1
ATOM 1620 C CA . GLU A 1 202 ? 19.285 -4.364 -23.435 1.00 79.62 202 GLU A CA 1
ATOM 1621 C C . GLU A 1 202 ? 19.383 -4.078 -24.943 1.00 79.62 202 GLU A C 1
ATOM 1623 O O . GLU A 1 202 ? 19.405 -5.005 -25.746 1.00 79.62 202 GLU A O 1
ATOM 1628 N N . ALA A 1 203 ? 19.546 -2.807 -25.329 1.00 80.62 203 ALA A N 1
ATOM 1629 C CA . ALA A 1 203 ? 19.712 -2.404 -26.726 1.00 80.62 203 ALA A CA 1
ATOM 1630 C C . ALA A 1 203 ? 21.046 -2.850 -27.352 1.00 80.62 203 ALA A C 1
ATOM 1632 O O . ALA A 1 203 ? 21.108 -3.069 -28.561 1.00 80.62 203 ALA A O 1
ATOM 1633 N N . ALA A 1 204 ? 22.114 -2.963 -26.557 1.00 76.75 204 ALA A N 1
ATOM 1634 C CA . ALA A 1 204 ? 23.431 -3.371 -27.040 1.00 76.75 204 ALA A CA 1
ATOM 1635 C C . ALA A 1 204 ? 23.553 -4.895 -27.257 1.00 76.75 204 ALA A C 1
ATOM 1637 O O . ALA A 1 204 ? 24.466 -5.339 -27.958 1.00 76.75 204 ALA A O 1
ATOM 1638 N N . GLY A 1 205 ? 22.622 -5.681 -26.703 1.00 68.62 205 GLY A N 1
ATOM 1639 C CA . GLY A 1 205 ? 22.605 -7.141 -26.801 1.00 68.62 205 GLY A CA 1
ATOM 1640 C C . GLY A 1 205 ? 23.855 -7.804 -26.209 1.00 68.62 205 GLY A C 1
ATOM 1641 O O . GLY A 1 205 ? 24.658 -7.170 -25.525 1.00 68.62 205 GLY A O 1
ATOM 1642 N N . ASP A 1 206 ? 24.058 -9.087 -26.515 1.00 59.25 206 ASP A N 1
ATOM 1643 C CA . ASP A 1 206 ? 25.168 -9.891 -25.970 1.00 59.25 206 ASP A CA 1
ATOM 1644 C C . ASP A 1 206 ? 26.569 -9.448 -26.452 1.00 59.25 206 ASP A C 1
ATOM 1646 O O . ASP A 1 206 ? 27.581 -9.934 -25.952 1.00 59.25 206 ASP A O 1
ATOM 1650 N N . ALA A 1 207 ? 26.649 -8.534 -27.428 1.00 58.12 207 ALA A N 1
ATOM 1651 C CA . ALA A 1 207 ? 27.900 -8.055 -28.025 1.00 58.12 207 ALA A CA 1
ATOM 1652 C C . ALA A 1 207 ? 28.396 -6.713 -27.448 1.00 58.12 207 ALA A C 1
ATOM 1654 O O . ALA A 1 207 ? 29.504 -6.280 -27.769 1.00 58.12 207 ALA A O 1
ATOM 1655 N N . GLY A 1 208 ? 27.584 -6.031 -26.633 1.00 52.50 208 GLY A N 1
ATOM 1656 C CA . GLY A 1 208 ? 27.914 -4.728 -26.063 1.00 52.50 208 GLY A CA 1
ATOM 1657 C C . GLY A 1 208 ? 28.392 -4.823 -24.621 1.00 52.50 208 GLY A C 1
ATOM 1658 O O . GLY A 1 208 ? 27.583 -4.840 -23.696 1.00 52.50 208 GLY A O 1
ATOM 1659 N N . GLU A 1 209 ? 29.706 -4.812 -24.400 1.00 51.91 209 GLU A N 1
ATOM 1660 C CA . GLU A 1 209 ? 30.253 -4.678 -23.049 1.00 51.91 209 GLU A CA 1
ATOM 1661 C C . GLU A 1 209 ? 29.998 -3.266 -22.503 1.00 51.91 209 GLU A C 1
ATOM 1663 O O . GLU A 1 209 ? 30.758 -2.326 -22.729 1.00 51.91 209 GLU A O 1
ATOM 1668 N N . ILE A 1 210 ? 28.923 -3.105 -21.733 1.00 57.62 210 ILE A N 1
ATOM 1669 C CA . ILE A 1 210 ? 28.772 -1.959 -20.834 1.00 57.62 210 ILE A CA 1
ATOM 1670 C C . ILE A 1 210 ? 29.362 -2.386 -19.490 1.00 57.62 210 ILE A C 1
ATOM 1672 O O . ILE A 1 210 ? 28.656 -2.963 -18.660 1.00 57.62 210 ILE A O 1
ATOM 1676 N N . GLY A 1 211 ? 30.663 -2.145 -19.298 1.00 61.16 211 GLY A N 1
ATOM 1677 C CA . GLY A 1 211 ? 31.487 -2.592 -18.160 1.00 61.16 211 GLY A CA 1
ATOM 1678 C C . GLY A 1 211 ? 31.172 -1.983 -16.785 1.00 61.16 211 GLY A C 1
ATOM 1679 O O . GLY A 1 211 ? 32.075 -1.845 -15.973 1.00 61.16 211 GLY A O 1
ATOM 1680 N N . ALA A 1 212 ? 29.920 -1.603 -16.527 1.00 70.25 212 ALA A N 1
ATOM 1681 C CA . ALA A 1 212 ? 29.483 -0.930 -15.304 1.00 70.25 212 ALA A CA 1
ATOM 1682 C C . ALA A 1 212 ? 28.840 -1.906 -14.302 1.00 70.25 212 ALA A C 1
ATOM 1684 O O . ALA A 1 212 ? 27.770 -2.463 -14.557 1.00 70.25 212 ALA A O 1
ATOM 1685 N N . ASN A 1 213 ? 29.425 -2.124 -13.133 1.00 80.94 213 ASN A N 1
ATOM 1686 C CA . ASN A 1 213 ? 28.823 -2.991 -12.123 1.00 80.94 213 ASN A CA 1
ATOM 1687 C C . ASN A 1 213 ? 27.660 -2.271 -11.435 1.00 80.94 213 ASN A C 1
ATOM 1689 O O . ASN A 1 213 ? 27.875 -1.382 -10.617 1.00 80.94 213 ASN A O 1
ATOM 1693 N N . ILE A 1 214 ? 26.426 -2.662 -11.771 1.00 83.31 214 ILE A N 1
ATOM 1694 C CA . ILE A 1 214 ? 25.220 -2.157 -11.107 1.00 83.31 214 ILE A CA 1
ATOM 1695 C C . ILE A 1 214 ? 24.962 -3.022 -9.879 1.00 83.31 214 ILE A C 1
ATOM 1697 O O . ILE A 1 214 ? 24.606 -4.194 -10.020 1.00 83.31 214 ILE A O 1
ATOM 1701 N N . THR A 1 215 ? 25.073 -2.441 -8.693 1.00 83.25 215 THR A N 1
ATOM 1702 C CA . THR A 1 215 ? 24.573 -3.049 -7.462 1.00 83.25 215 THR A CA 1
ATOM 1703 C C . THR A 1 215 ? 23.251 -2.386 -7.090 1.00 83.25 215 THR A C 1
ATOM 1705 O O . THR A 1 215 ? 23.002 -1.208 -7.359 1.00 83.25 215 THR A O 1
ATOM 1708 N N . SER A 1 216 ? 22.343 -3.167 -6.515 1.00 83.69 216 SER A N 1
ATOM 1709 C CA . SER A 1 216 ? 21.088 -2.649 -5.983 1.00 83.69 216 SER A CA 1
ATOM 1710 C C . SER A 1 216 ? 20.855 -3.216 -4.602 1.00 83.69 216 SER A C 1
ATOM 1712 O O . SER A 1 216 ? 20.946 -4.427 -4.407 1.00 83.69 216 SER A O 1
ATOM 1714 N N . GLN A 1 217 ? 20.503 -2.342 -3.674 1.00 84.81 217 GLN A N 1
ATOM 1715 C CA . GLN A 1 217 ? 20.179 -2.687 -2.309 1.00 84.81 217 GLN A CA 1
ATOM 1716 C C . GLN A 1 217 ? 18.719 -2.328 -2.046 1.00 84.81 217 GLN A C 1
ATOM 1718 O O . GLN A 1 217 ? 18.357 -1.153 -2.072 1.00 84.81 217 GLN A O 1
ATOM 1723 N N . VAL A 1 218 ? 17.875 -3.334 -1.820 1.00 83.62 218 VAL A N 1
ATOM 1724 C CA . VAL A 1 218 ? 16.463 -3.120 -1.477 1.00 83.62 218 VAL A CA 1
ATOM 1725 C C . VAL A 1 218 ? 16.375 -2.492 -0.087 1.00 83.62 218 VAL A C 1
ATOM 1727 O O . VAL A 1 218 ? 17.057 -2.935 0.832 1.00 83.62 218 VAL A O 1
ATOM 1730 N N . VAL A 1 219 ? 15.552 -1.458 0.066 1.00 86.88 219 VAL A N 1
ATOM 1731 C CA . VAL A 1 219 ? 15.340 -0.745 1.330 1.00 86.88 219 VAL A CA 1
ATOM 1732 C C . VAL A 1 219 ? 13.851 -0.486 1.559 1.00 86.88 219 VAL A C 1
ATOM 1734 O O . VAL A 1 219 ? 13.094 -0.306 0.600 1.00 86.88 219 VAL A O 1
ATOM 1737 N N . VAL A 1 220 ? 13.445 -0.423 2.829 1.00 88.44 220 VAL A N 1
ATOM 1738 C CA . VAL A 1 220 ? 12.087 -0.024 3.226 1.00 88.44 220 VAL A CA 1
ATOM 1739 C C . VAL A 1 220 ? 12.084 1.460 3.548 1.00 88.44 220 VAL A C 1
ATOM 1741 O O . VAL A 1 220 ? 12.801 1.909 4.443 1.00 88.44 220 VAL A O 1
ATOM 1744 N N . THR A 1 221 ? 11.270 2.226 2.835 1.00 89.00 221 THR A N 1
ATOM 1745 C CA . THR A 1 221 ? 10.994 3.631 3.145 1.00 89.00 221 THR A CA 1
ATOM 1746 C C . THR A 1 221 ? 9.672 3.753 3.878 1.00 89.00 221 THR A C 1
ATOM 1748 O O . THR A 1 221 ? 8.829 2.858 3.816 1.00 89.00 221 THR A O 1
ATOM 1751 N N . ALA A 1 222 ? 9.480 4.871 4.569 1.00 91.44 222 ALA A N 1
ATOM 1752 C CA . ALA A 1 222 ? 8.239 5.148 5.267 1.00 91.44 222 ALA A CA 1
ATOM 1753 C C . ALA A 1 222 ? 7.783 6.588 5.057 1.00 91.44 222 ALA A C 1
ATOM 1755 O O . ALA A 1 222 ? 8.559 7.461 4.661 1.00 91.44 222 ALA A O 1
ATOM 1756 N N . GLY A 1 223 ? 6.514 6.831 5.345 1.00 91.94 223 GLY A N 1
ATOM 1757 C CA . GLY A 1 223 ? 5.953 8.167 5.424 1.00 91.94 223 GLY A CA 1
ATOM 1758 C C . GLY A 1 223 ? 4.761 8.222 6.359 1.00 91.94 223 GLY A C 1
ATOM 1759 O O . GLY A 1 223 ? 4.211 7.196 6.765 1.00 91.94 223 GLY A O 1
ATOM 1760 N N . VAL A 1 224 ? 4.379 9.445 6.694 1.00 94.12 224 VAL A N 1
ATOM 1761 C CA . VAL A 1 224 ? 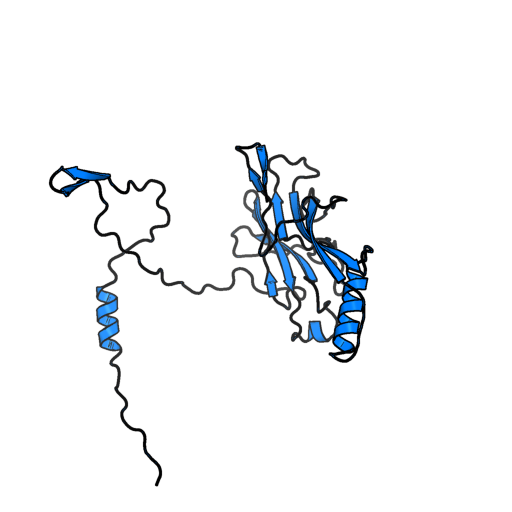3.256 9.756 7.577 1.00 94.12 224 VAL A CA 1
ATOM 1762 C C . VAL A 1 224 ? 2.274 10.682 6.871 1.00 94.12 224 VAL A C 1
ATOM 1764 O O . VAL A 1 224 ? 2.651 11.418 5.956 1.00 94.12 224 VAL A O 1
ATOM 1767 N N . SER A 1 225 ? 1.007 10.634 7.266 1.00 92.81 225 SER A N 1
ATOM 1768 C CA . SER A 1 225 ? -0.042 11.473 6.694 1.00 92.81 225 SER A CA 1
ATOM 1769 C C . SER A 1 225 ? -1.162 11.728 7.697 1.00 92.81 225 SER A C 1
ATOM 1771 O O . SER A 1 225 ? -1.558 10.829 8.433 1.00 92.81 225 SER A O 1
ATOM 1773 N N . ALA A 1 226 ? -1.718 12.937 7.680 1.00 93.81 226 ALA A N 1
ATOM 1774 C CA . ALA A 1 226 ? -2.891 13.292 8.476 1.00 93.81 226 ALA A CA 1
ATOM 1775 C C . ALA A 1 226 ? -4.197 12.771 7.848 1.00 93.81 226 ALA A C 1
ATOM 1777 O O . ALA A 1 226 ? -5.098 12.291 8.537 1.00 93.81 226 ALA A O 1
ATOM 1778 N N . ASP A 1 227 ? -4.305 12.871 6.519 1.00 90.19 227 ASP A N 1
ATOM 1779 C CA . ASP A 1 227 ? -5.524 12.604 5.744 1.00 90.19 227 ASP A CA 1
ATOM 1780 C C . ASP A 1 227 ? -5.480 11.273 4.972 1.00 90.19 227 ASP A C 1
ATOM 1782 O O . ASP A 1 227 ? -6.509 10.822 4.471 1.00 90.19 227 ASP A O 1
ATOM 1786 N N . GLY A 1 228 ? -4.308 10.639 4.890 1.00 88.75 228 GLY A N 1
ATOM 1787 C CA . GLY A 1 228 ? -4.061 9.433 4.103 1.00 88.75 228 GLY A CA 1
ATOM 1788 C C . GLY A 1 228 ? -3.840 9.707 2.610 1.00 88.75 228 GLY A C 1
ATOM 1789 O O . GLY A 1 228 ? -3.625 8.774 1.838 1.00 88.75 228 GLY A O 1
ATOM 1790 N N . TYR A 1 229 ? -3.864 10.966 2.170 1.00 84.50 229 TYR A N 1
ATOM 1791 C CA . TYR A 1 229 ? -3.706 11.359 0.762 1.00 84.50 229 TYR A CA 1
ATOM 1792 C C . TYR A 1 229 ? -2.473 12.236 0.530 1.00 84.50 229 TYR A C 1
ATOM 1794 O O . TYR A 1 229 ? -1.899 12.243 -0.561 1.00 84.50 229 TYR A O 1
ATOM 1802 N N . SER A 1 230 ? -2.079 12.977 1.560 1.00 84.38 230 SER A N 1
ATOM 1803 C CA . SER A 1 230 ? -0.985 13.936 1.579 1.00 84.38 230 SER A CA 1
ATOM 1804 C C . SER A 1 230 ? 0.126 13.365 2.451 1.00 84.38 230 SER A C 1
ATOM 1806 O O . SER A 1 230 ? 0.003 13.335 3.675 1.00 84.38 230 SER A O 1
ATOM 1808 N N . TRP A 1 231 ? 1.186 12.865 1.823 1.00 86.25 231 TRP A N 1
ATOM 1809 C CA . TRP A 1 231 ? 2.224 12.103 2.511 1.00 86.25 231 TRP A CA 1
ATOM 1810 C C . TRP A 1 231 ? 3.496 12.920 2.721 1.00 86.25 231 TRP A C 1
ATOM 1812 O O . TRP A 1 231 ? 4.035 13.504 1.782 1.00 86.25 231 TRP A O 1
ATOM 1822 N N . THR A 1 232 ? 4.010 12.887 3.948 1.00 89.62 232 THR A N 1
ATOM 1823 C CA . THR A 1 232 ? 5.348 13.361 4.302 1.00 89.62 232 THR A CA 1
ATOM 1824 C C . THR A 1 232 ? 6.272 12.153 4.399 1.00 89.62 232 THR A C 1
ATOM 1826 O O . THR A 1 232 ? 6.109 11.305 5.276 1.00 89.62 232 THR A O 1
ATOM 1829 N N . HIS A 1 233 ? 7.234 12.056 3.484 1.00 87.19 233 HIS A N 1
ATOM 1830 C CA . HIS A 1 233 ? 8.203 10.961 3.462 1.00 87.19 233 HIS A CA 1
ATOM 1831 C C . HIS A 1 233 ? 9.287 11.163 4.520 1.00 87.19 233 HIS A C 1
ATOM 1833 O O . HIS A 1 233 ? 9.794 12.273 4.694 1.00 87.19 233 HIS A O 1
ATOM 1839 N N . LEU A 1 234 ? 9.678 10.079 5.190 1.00 89.50 234 LEU A N 1
ATOM 1840 C CA . LEU A 1 234 ? 10.858 10.095 6.044 1.00 89.50 234 LEU A CA 1
ATOM 1841 C C . LEU A 1 234 ? 12.117 10.229 5.166 1.00 89.50 234 LEU A C 1
ATOM 1843 O O . LEU A 1 234 ? 12.166 9.651 4.077 1.00 89.50 234 LEU A O 1
ATOM 1847 N N . PRO A 1 235 ? 13.134 10.988 5.619 1.00 86.69 235 PRO A N 1
ATOM 1848 C CA . PRO A 1 235 ? 14.317 11.282 4.810 1.00 86.69 235 PRO A CA 1
ATOM 1849 C C . PRO A 1 235 ? 15.219 10.060 4.604 1.00 86.69 235 PRO A C 1
ATOM 1851 O O . PRO A 1 235 ? 15.872 9.953 3.571 1.00 86.69 235 PRO A O 1
ATOM 1854 N N . GLU A 1 236 ? 15.231 9.132 5.562 1.00 88.19 236 GLU A N 1
ATOM 1855 C CA . GLU A 1 236 ? 16.035 7.914 5.513 1.00 88.19 236 GLU A CA 1
ATOM 1856 C C . GLU A 1 236 ? 15.148 6.663 5.487 1.00 88.19 236 GLU A C 1
ATOM 1858 O O . GLU A 1 236 ? 14.056 6.664 6.069 1.00 88.19 236 GLU A O 1
ATOM 1863 N N . PRO A 1 237 ? 15.601 5.570 4.845 1.00 89.38 237 PRO A N 1
ATOM 1864 C CA . PRO A 1 237 ? 14.933 4.283 4.952 1.00 89.38 237 PRO A CA 1
ATOM 1865 C C . PRO A 1 237 ? 14.892 3.797 6.401 1.00 89.38 237 PRO A C 1
ATOM 1867 O O . PRO A 1 237 ? 15.859 3.940 7.147 1.00 89.38 237 PRO A O 1
ATOM 1870 N N . ILE A 1 238 ? 13.790 3.154 6.771 1.00 90.38 238 ILE A N 1
ATOM 1871 C CA . ILE A 1 238 ? 13.596 2.576 8.104 1.00 90.38 238 ILE A CA 1
ATOM 1872 C C . ILE A 1 238 ? 14.174 1.159 8.222 1.00 90.38 238 ILE A C 1
ATOM 1874 O O . ILE A 1 238 ? 14.342 0.654 9.328 1.00 90.38 238 ILE A O 1
ATOM 1878 N N . MET A 1 239 ? 14.496 0.518 7.092 1.00 88.00 239 MET A N 1
ATOM 1879 C CA . MET A 1 239 ? 15.153 -0.789 7.049 1.00 88.00 239 MET A CA 1
ATOM 1880 C C . MET A 1 239 ? 16.042 -0.917 5.807 1.00 88.00 239 MET A C 1
ATOM 1882 O O . MET A 1 239 ? 15.679 -0.468 4.716 1.00 88.00 239 MET A O 1
ATOM 1886 N N . ALA A 1 240 ? 17.192 -1.568 5.973 1.00 81.44 240 ALA A N 1
ATOM 1887 C CA . ALA A 1 240 ? 18.113 -1.966 4.911 1.00 81.44 240 ALA A CA 1
ATOM 1888 C C . ALA A 1 240 ? 18.595 -3.420 5.164 1.00 81.4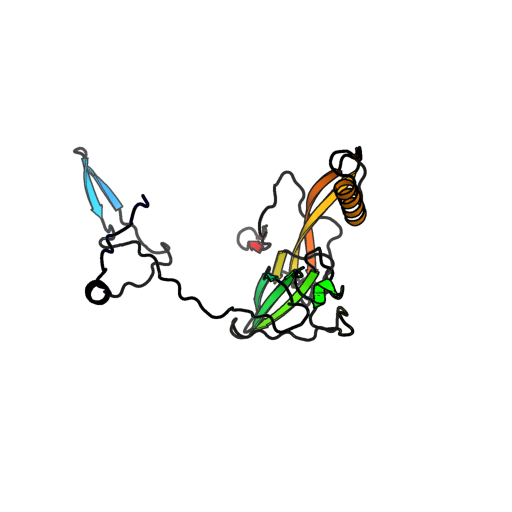4 240 ALA A C 1
ATOM 1890 O O . ALA A 1 240 ? 18.376 -3.932 6.264 1.00 81.44 240 ALA A O 1
ATOM 1891 N N . PRO A 1 241 ? 19.208 -4.106 4.178 1.00 70.69 241 PRO A N 1
ATOM 1892 C CA . PRO A 1 241 ? 19.577 -5.530 4.236 1.00 70.69 241 PRO A CA 1
ATOM 1893 C C . PRO A 1 241 ? 20.459 -5.917 5.441 1.00 70.69 241 PRO A C 1
ATOM 1895 O O . PRO A 1 241 ? 21.062 -5.038 6.057 1.00 70.69 241 PRO A O 1
ATOM 1898 N N . PRO A 1 242 ? 20.569 -7.221 5.786 1.00 63.00 242 PRO A N 1
ATOM 1899 C CA . PRO A 1 242 ? 20.729 -8.348 4.849 1.00 63.00 242 PRO A CA 1
ATOM 1900 C C . PRO A 1 242 ? 19.440 -9.063 4.405 1.00 63.00 242 PRO A C 1
ATOM 1902 O O . PRO A 1 242 ? 19.520 -10.058 3.691 1.00 63.00 242 PRO A O 1
ATOM 1905 N N . PHE A 1 243 ? 18.263 -8.598 4.815 1.00 66.38 243 PHE A N 1
ATOM 1906 C CA . PHE A 1 243 ? 17.000 -9.285 4.540 1.00 66.38 243 PHE A CA 1
ATOM 1907 C C . PHE A 1 243 ? 16.594 -9.201 3.060 1.00 66.38 243 PHE A C 1
ATOM 1909 O O . PHE A 1 243 ? 16.661 -8.136 2.443 1.00 66.38 243 PHE A O 1
ATOM 1916 N N . LEU A 1 244 ? 16.159 -10.332 2.497 1.00 62.44 244 LEU A N 1
ATOM 1917 C CA . LEU A 1 244 ? 15.462 -10.369 1.214 1.00 62.44 244 LEU A CA 1
ATOM 1918 C C . LEU A 1 244 ? 14.003 -9.997 1.474 1.00 62.44 244 LEU A C 1
ATOM 1920 O O . LEU A 1 244 ? 13.309 -10.701 2.203 1.00 62.44 244 LEU A O 1
ATOM 1924 N N . LEU A 1 245 ? 13.562 -8.881 0.901 1.00 70.25 245 LEU A N 1
ATOM 1925 C CA . LEU A 1 245 ? 12.170 -8.455 0.956 1.00 70.25 245 LEU A CA 1
ATOM 1926 C C . LEU A 1 245 ? 11.514 -8.884 -0.354 1.00 70.25 245 LEU A C 1
ATOM 1928 O O . LEU A 1 245 ? 11.789 -8.311 -1.408 1.00 70.25 245 LEU A O 1
ATOM 1932 N N . ASP A 1 246 ? 10.697 -9.925 -0.273 1.00 62.03 246 ASP A N 1
ATOM 1933 C CA . ASP A 1 246 ? 9.870 -10.434 -1.364 1.00 62.03 246 ASP A CA 1
ATOM 1934 C C . ASP A 1 246 ? 8.402 -10.413 -0.904 1.00 62.03 246 ASP A C 1
ATOM 1936 O O . ASP A 1 246 ? 8.132 -10.454 0.297 1.00 62.03 246 ASP A O 1
ATOM 1940 N N . THR A 1 247 ? 7.445 -10.347 -1.831 1.00 73.00 247 THR A N 1
ATOM 1941 C CA . THR A 1 247 ? 5.996 -10.242 -1.533 1.00 73.00 247 THR A CA 1
ATOM 1942 C C . THR A 1 247 ? 5.587 -8.932 -0.815 1.00 73.00 247 THR A C 1
ATOM 1944 O O . THR A 1 247 ? 6.360 -7.983 -0.656 1.00 73.00 247 THR A O 1
ATOM 1947 N N . GLN A 1 248 ? 4.307 -8.809 -0.459 1.00 79.00 248 GLN A N 1
ATOM 1948 C CA . GLN A 1 248 ? 3.759 -7.685 0.292 1.00 79.00 248 GLN A CA 1
ATOM 1949 C C . GLN A 1 248 ? 4.294 -7.672 1.732 1.00 79.00 248 GLN A C 1
ATOM 1951 O O . GLN A 1 248 ? 4.239 -8.677 2.431 1.00 79.00 248 GLN A O 1
ATOM 1956 N N . ASN A 1 249 ? 4.780 -6.511 2.170 1.00 85.62 249 ASN A N 1
ATOM 1957 C CA . ASN A 1 249 ? 5.270 -6.257 3.524 1.00 85.62 249 ASN A CA 1
ATOM 1958 C C . ASN A 1 249 ? 4.250 -5.371 4.248 1.00 85.62 249 ASN A C 1
ATOM 1960 O O . ASN A 1 249 ? 3.704 -4.450 3.630 1.00 85.62 249 ASN A O 1
ATOM 1964 N N . ILE A 1 250 ? 3.984 -5.647 5.527 1.00 89.12 250 ILE A N 1
ATOM 1965 C CA . ILE A 1 250 ? 2.880 -5.042 6.282 1.00 89.12 250 ILE A CA 1
ATOM 1966 C C . ILE A 1 250 ? 3.429 -4.333 7.514 1.00 89.12 250 ILE A C 1
ATOM 1968 O O . ILE A 1 250 ? 3.969 -4.978 8.398 1.00 89.12 250 ILE A O 1
ATOM 1972 N N . LEU A 1 251 ? 3.235 -3.017 7.600 1.00 91.62 251 LEU A N 1
ATOM 1973 C CA . LEU A 1 251 ? 3.484 -2.272 8.827 1.00 91.62 251 LEU A CA 1
ATOM 1974 C C . LEU A 1 251 ? 2.274 -2.423 9.754 1.00 91.62 251 LEU A C 1
ATOM 1976 O O . LEU A 1 251 ? 1.139 -2.150 9.360 1.00 91.62 251 LEU A O 1
ATOM 1980 N N . THR A 1 252 ? 2.518 -2.805 11.002 1.00 93.38 252 THR A N 1
ATOM 1981 C CA . THR A 1 252 ? 1.499 -2.782 12.056 1.00 93.38 252 THR A CA 1
ATOM 1982 C C . THR A 1 252 ? 2.080 -2.310 13.385 1.00 93.38 252 THR A C 1
ATOM 1984 O O . THR A 1 252 ? 3.297 -2.290 13.583 1.00 93.38 252 THR A O 1
ATOM 1987 N N . TYR A 1 253 ? 1.202 -1.905 14.300 1.00 94.06 253 TYR A N 1
ATOM 1988 C CA . TYR A 1 253 ? 1.549 -1.622 15.687 1.00 94.06 253 TYR A CA 1
ATOM 1989 C C . TYR A 1 253 ? 1.187 -2.828 16.554 1.00 94.06 253 TYR A C 1
ATOM 1991 O O . TYR A 1 253 ? 0.020 -3.211 16.638 1.00 94.06 253 TYR A O 1
ATOM 1999 N N . ASP A 1 254 ? 2.189 -3.415 17.197 1.00 94.25 254 ASP A N 1
ATOM 2000 C CA . ASP A 1 254 ? 2.011 -4.463 18.191 1.00 94.25 254 ASP A CA 1
ATOM 2001 C C . ASP A 1 254 ? 1.769 -3.830 19.568 1.00 94.25 254 ASP A C 1
ATOM 2003 O O . ASP A 1 254 ? 2.664 -3.223 20.165 1.00 94.25 254 ASP A O 1
ATOM 2007 N N . ALA A 1 255 ? 0.539 -3.976 20.064 1.00 93.19 255 ALA A N 1
ATOM 2008 C CA . ALA A 1 255 ? 0.111 -3.415 21.339 1.00 93.19 255 ALA A CA 1
ATOM 2009 C C . ALA A 1 255 ? 0.763 -4.100 22.550 1.00 93.19 255 ALA A C 1
ATOM 2011 O O . ALA A 1 255 ? 0.944 -3.443 23.574 1.00 93.19 255 ALA A O 1
ATOM 2012 N N . ASP A 1 256 ? 1.153 -5.374 22.435 1.00 93.94 256 ASP A N 1
ATOM 2013 C CA . ASP A 1 256 ? 1.737 -6.123 23.551 1.00 93.94 256 ASP A CA 1
ATOM 2014 C C . ASP A 1 256 ? 3.178 -5.679 23.809 1.00 93.94 256 ASP A C 1
ATOM 2016 O O . ASP A 1 256 ? 3.589 -5.476 24.954 1.00 93.94 256 ASP A O 1
ATOM 2020 N N . SER A 1 257 ? 3.959 -5.490 22.741 1.00 95.56 257 SER A N 1
ATOM 2021 C CA . SER A 1 257 ? 5.339 -5.004 22.854 1.00 95.56 257 SER A CA 1
ATOM 2022 C C . SER A 1 257 ? 5.469 -3.479 22.826 1.00 95.56 257 SER A C 1
ATOM 2024 O O . SER A 1 257 ? 6.533 -2.951 23.167 1.00 95.56 257 SER A O 1
ATOM 2026 N N . GLY A 1 258 ? 4.414 -2.769 22.421 1.00 94.38 258 GLY A N 1
ATOM 2027 C CA . GLY A 1 258 ? 4.402 -1.320 22.253 1.00 94.38 258 GLY A CA 1
ATOM 2028 C C . GLY A 1 258 ? 5.256 -0.831 21.079 1.00 94.38 258 GLY A C 1
ATOM 2029 O O . GLY A 1 258 ? 5.766 0.292 21.121 1.00 94.38 258 GLY A O 1
ATOM 2030 N N . LYS A 1 259 ? 5.471 -1.671 20.057 1.00 93.75 259 LYS A N 1
ATOM 2031 C CA . LYS A 1 259 ? 6.400 -1.414 18.945 1.00 93.75 259 LYS A CA 1
ATOM 2032 C C . LYS A 1 259 ? 5.712 -1.498 17.590 1.00 93.75 259 LYS A C 1
ATOM 2034 O O . LYS A 1 259 ? 4.751 -2.233 17.402 1.00 93.75 259 LYS A O 1
ATOM 2039 N N . TYR A 1 260 ? 6.273 -0.787 16.619 1.00 93.19 260 TYR A N 1
ATOM 2040 C CA . TYR A 1 260 ? 5.951 -0.999 15.212 1.00 93.19 260 TYR A CA 1
ATOM 2041 C C . TYR A 1 260 ? 6.737 -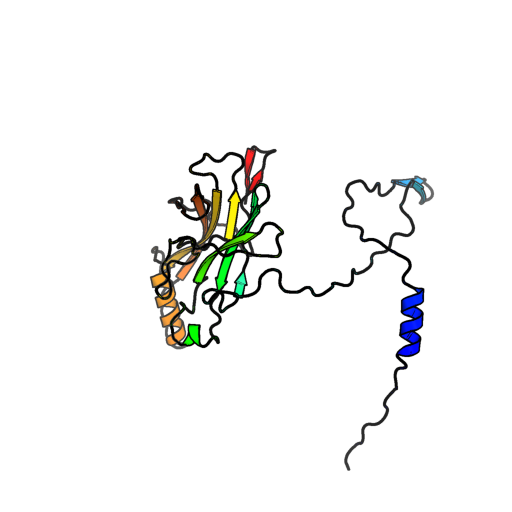2.194 14.678 1.00 93.19 260 TYR A C 1
ATOM 2043 O O . TYR A 1 260 ? 7.938 -2.310 14.941 1.00 93.19 260 TYR A O 1
ATOM 2051 N N . VAL A 1 261 ? 6.062 -3.058 13.926 1.00 91.62 261 VAL A N 1
ATOM 2052 C CA . VAL A 1 261 ? 6.633 -4.266 13.322 1.00 91.62 261 VAL A CA 1
ATOM 2053 C C . VAL A 1 261 ? 6.306 -4.312 11.831 1.00 91.62 261 VAL A C 1
ATOM 2055 O O . VAL A 1 261 ? 5.282 -3.774 11.400 1.00 91.62 261 VAL A O 1
ATOM 2058 N N . ILE A 1 262 ? 7.219 -4.907 11.062 1.00 87.62 262 ILE A N 1
ATOM 2059 C CA . ILE A 1 262 ? 7.145 -5.108 9.609 1.00 87.62 262 ILE A CA 1
ATOM 2060 C C . ILE A 1 262 ? 7.453 -6.569 9.321 1.00 87.62 262 ILE A C 1
ATOM 2062 O O . ILE A 1 262 ? 8.413 -7.068 9.956 1.00 87.62 262 ILE A O 1
#